Protein AF-A0A8X7SH08-F1 (afdb_monomer_lite)

Secondary structure (DSSP, 8-state):
------SS-PPEEEEEE-SSTTEEEEEESSEEEEEEEPSSS-EEEEEEEEGGGS--SSS----EEEEESTTSSEEEEE-SSEEEEEETT-SS-SEEEE---SS--EEEEEETTTTT---S-TT-EEEEEEETTTTEEEEEEEEES-SS-TT-TT-EEEEEPPTTTS-TT----SHHHHHHHHHHHHTS------------------

pLDDT: mean 72.68, std 22.7, range [23.31, 96.25]

Sequence (206 aa):
MKVSWDDHQKSWLGCEFGWKLGTFIVARSDAVFVITRSSGSCCSVRALLESESLDMAGTEEFVAFAKAGGDCFRFLLASRSCLYLCDQRSGVPLLKWQHDVEKPCFMDVYSLSDLGFQTNELTTSCVVVGSFWNAESQTFCYGPSSPSVANDSSSLCVWELPHNLLSPAGKCLCGDCAIKEVLMRESLPSGSIGRRREFLFLALEF

Radius of gyration: 21.8 Å; chains: 1; bounding box: 65×42×64 Å

Organism: Brassica carinata (NCBI:txid52824)

Structure (mmCIF, N/CA/C/O backbone):
data_AF-A0A8X7SH08-F1
#
_entry.id   AF-A0A8X7SH08-F1
#
loop_
_atom_site.group_PDB
_atom_site.id
_atom_site.type_symbol
_atom_site.label_atom_id
_atom_site.label_alt_id
_atom_site.label_comp_id
_atom_site.label_asym_id
_atom_site.label_entity_id
_atom_site.label_seq_id
_atom_site.pdbx_PDB_ins_code
_atom_site.Cartn_x
_atom_site.Cartn_y
_atom_site.Cartn_z
_atom_site.occupancy
_atom_site.B_iso_or_equiv
_atom_site.auth_seq_id
_atom_site.auth_comp_id
_atom_site.auth_asym_id
_atom_site.auth_atom_id
_atom_site.pdbx_PDB_model_num
ATOM 1 N N . MET A 1 1 ? 6.172 -12.440 -22.155 1.00 34.78 1 MET A N 1
ATOM 2 C CA . MET A 1 1 ? 5.316 -13.193 -21.216 1.00 34.78 1 MET A CA 1
ATOM 3 C C . MET A 1 1 ? 3.896 -12.673 -21.385 1.00 34.78 1 MET A C 1
ATOM 5 O O . MET A 1 1 ? 3.699 -11.472 -21.263 1.00 34.78 1 MET A O 1
ATOM 9 N N . LYS A 1 2 ? 2.956 -13.525 -21.805 1.00 29.12 2 LYS A N 1
ATOM 10 C CA . LYS A 1 2 ? 1.542 -13.167 -21.984 1.00 29.12 2 LYS A CA 1
ATOM 11 C C . LYS A 1 2 ? 0.852 -13.494 -20.664 1.00 29.12 2 LYS A C 1
ATOM 13 O O . LYS A 1 2 ? 0.810 -14.661 -20.297 1.00 29.12 2 LYS A O 1
ATOM 18 N N . VAL A 1 3 ? 0.414 -12.478 -19.929 1.00 39.59 3 VAL A N 1
ATOM 19 C CA . VAL A 1 3 ? -0.364 -12.680 -18.701 1.00 39.59 3 VAL A CA 1
ATOM 20 C C . VAL A 1 3 ? -1.753 -13.148 -19.144 1.00 39.59 3 VAL A C 1
ATOM 22 O O . VAL A 1 3 ? -2.419 -12.431 -19.893 1.00 39.59 3 VAL A O 1
ATOM 25 N N . SER A 1 4 ? -2.138 -14.382 -18.806 1.00 37.06 4 SER A N 1
ATOM 26 C CA . SER A 1 4 ? -3.504 -14.867 -19.021 1.00 37.06 4 SER A CA 1
ATOM 27 C C . SER A 1 4 ? -4.415 -14.237 -17.973 1.00 37.06 4 SER A C 1
ATOM 29 O O . SER A 1 4 ? -4.074 -14.188 -16.795 1.00 37.06 4 SER A O 1
ATOM 31 N N . TRP A 1 5 ? -5.553 -13.716 -18.426 1.00 49.03 5 TRP A N 1
ATOM 32 C CA . TRP A 1 5 ? -6.554 -13.050 -17.586 1.00 49.03 5 TRP A CA 1
ATOM 33 C C . TRP A 1 5 ? -7.629 -14.008 -17.053 1.00 49.03 5 TRP A C 1
ATOM 35 O O . TRP A 1 5 ? -8.550 -13.558 -16.385 1.00 49.03 5 TRP A O 1
ATOM 45 N N . ASP A 1 6 ? -7.500 -15.306 -17.326 1.00 46.44 6 ASP A N 1
ATOM 46 C CA . ASP A 1 6 ? -8.395 -16.352 -16.835 1.00 46.44 6 ASP A CA 1
ATOM 47 C C . ASP A 1 6 ? -7.618 -17.276 -15.895 1.00 46.44 6 ASP A C 1
ATOM 49 O O . ASP A 1 6 ? -6.827 -18.095 -16.358 1.00 46.44 6 ASP A O 1
ATOM 53 N N . ASP A 1 7 ? -7.760 -17.048 -14.587 1.00 48.25 7 ASP A N 1
ATOM 54 C CA . ASP A 1 7 ? -8.223 -18.044 -13.607 1.00 48.25 7 ASP A CA 1
ATOM 55 C C . ASP A 1 7 ? -8.240 -17.407 -12.201 1.00 48.25 7 ASP A C 1
ATOM 57 O O . ASP A 1 7 ? -7.225 -16.897 -11.731 1.00 48.25 7 ASP A O 1
ATOM 61 N N . HIS A 1 8 ? -9.413 -17.426 -11.549 1.00 56.50 8 HIS A N 1
ATOM 62 C CA . HIS A 1 8 ? -9.764 -16.758 -10.277 1.00 56.50 8 HIS A CA 1
ATOM 63 C C . HIS A 1 8 ? -9.683 -15.212 -10.312 1.00 56.50 8 HIS A C 1
ATOM 65 O O . HIS A 1 8 ? -8.635 -14.635 -10.568 1.00 56.50 8 HIS A O 1
ATOM 71 N N . GLN A 1 9 ? -10.798 -14.508 -10.052 1.00 69.88 9 GLN A N 1
ATOM 72 C CA . GLN A 1 9 ? -10.883 -13.034 -10.104 1.00 69.88 9 GLN A CA 1
ATOM 73 C C . GLN A 1 9 ? -10.003 -12.363 -9.031 1.00 69.88 9 GLN A C 1
ATOM 75 O O . GLN A 1 9 ? -10.487 -11.944 -7.983 1.00 69.88 9 GLN A O 1
ATOM 80 N N . LYS A 1 10 ? -8.700 -12.244 -9.297 1.00 86.06 10 LYS A N 1
ATOM 81 C CA . LYS A 1 10 ? -7.783 -11.415 -8.515 1.00 86.06 10 LYS A CA 1
ATOM 82 C C . LYS A 1 10 ? -8.126 -9.951 -8.754 1.00 86.06 10 LYS A C 1
ATOM 84 O O . LYS A 1 10 ? -8.215 -9.513 -9.905 1.00 86.06 10 LYS A O 1
ATOM 89 N N . SER A 1 11 ? -8.350 -9.200 -7.681 1.00 89.31 11 SER A N 1
ATOM 90 C CA . SER A 1 11 ? -8.803 -7.817 -7.789 1.00 89.31 11 SER A CA 1
ATOM 91 C C . SER A 1 11 ? -7.629 -6.872 -8.020 1.00 89.31 11 SER A C 1
ATOM 93 O O . SER A 1 11 ? -6.539 -7.025 -7.467 1.00 89.31 11 SER A O 1
ATOM 95 N N . TRP A 1 12 ? -7.853 -5.885 -8.880 1.00 92.44 12 TRP A N 1
ATOM 96 C CA . TRP A 1 12 ? -6.937 -4.770 -9.060 1.00 92.44 12 TRP A CA 1
ATOM 97 C C . TRP A 1 12 ? -7.017 -3.833 -7.852 1.00 92.44 12 TRP A C 1
ATOM 99 O O . TRP A 1 12 ? -8.118 -3.428 -7.483 1.00 92.44 12 TRP A O 1
ATOM 109 N N . LEU A 1 13 ? -5.870 -3.465 -7.275 1.00 94.19 13 LEU A N 1
ATOM 110 C CA . LEU A 1 13 ? -5.811 -2.553 -6.127 1.00 94.19 13 LEU A CA 1
ATOM 111 C C . LEU A 1 13 ? -5.356 -1.152 -6.528 1.00 94.19 13 LEU A C 1
ATOM 113 O O . LEU A 1 13 ? -5.885 -0.166 -6.029 1.00 94.19 13 LEU A O 1
ATOM 117 N N . GLY A 1 14 ? -4.387 -1.047 -7.440 1.00 93.94 14 GLY A N 1
ATOM 118 C CA . GLY A 1 14 ? -3.889 0.251 -7.880 1.00 93.94 14 GLY A CA 1
ATOM 119 C C . GLY A 1 14 ? -2.599 0.178 -8.685 1.00 93.94 14 GLY A C 1
ATOM 120 O O . GLY A 1 14 ? -1.979 -0.877 -8.834 1.00 93.94 14 GLY A O 1
ATOM 121 N N . CYS A 1 15 ? -2.181 1.334 -9.196 1.00 94.19 15 CYS A N 1
ATOM 122 C CA . CYS A 1 15 ? -0.874 1.514 -9.811 1.00 94.19 15 CYS A CA 1
ATOM 123 C C . CYS A 1 15 ? -0.257 2.845 -9.413 1.00 94.19 15 CYS A C 1
ATOM 125 O O . CYS A 1 15 ? -0.951 3.851 -9.305 1.00 94.19 15 CYS A O 1
ATOM 127 N N . GLU A 1 16 ? 1.061 2.846 -9.285 1.00 94.25 16 GLU A N 1
ATOM 128 C CA . GLU A 1 16 ? 1.849 4.004 -8.891 1.00 94.25 16 GLU A CA 1
ATOM 129 C C . GLU A 1 16 ? 3.115 4.117 -9.728 1.00 94.25 16 GLU A C 1
ATOM 131 O O . GLU A 1 16 ? 3.608 3.138 -10.297 1.00 94.25 16 GLU A O 1
ATOM 136 N N . PHE A 1 17 ? 3.682 5.318 -9.789 1.00 91.94 17 PHE A N 1
ATOM 137 C CA . PHE A 1 17 ? 4.987 5.502 -10.417 1.00 91.94 17 PHE A CA 1
ATOM 138 C C . PHE A 1 17 ? 6.093 4.897 -9.543 1.00 91.94 17 PHE A C 1
ATOM 140 O O . PHE A 1 17 ? 6.119 5.067 -8.320 1.00 91.94 17 PHE A O 1
ATOM 147 N N . GLY A 1 18 ? 7.035 4.200 -10.175 1.00 90.25 18 GLY A N 1
ATOM 148 C CA . GLY A 1 18 ? 8.274 3.767 -9.533 1.00 90.25 18 GLY A CA 1
ATOM 149 C C . GLY A 1 18 ? 9.290 4.909 -9.420 1.00 90.25 18 GLY A C 1
ATOM 150 O O . GLY A 1 18 ? 9.078 6.008 -9.926 1.00 90.25 18 GLY A O 1
ATOM 151 N N . TRP A 1 19 ? 10.438 4.643 -8.793 1.00 86.31 19 TRP A N 1
ATOM 152 C CA . TRP A 1 19 ? 11.514 5.644 -8.644 1.00 86.31 19 TRP A CA 1
ATOM 153 C C . TRP A 1 19 ? 12.156 6.111 -9.953 1.00 86.31 19 TRP A C 1
ATOM 155 O O . TRP A 1 19 ? 12.769 7.175 -9.996 1.00 86.31 19 TRP A O 1
ATOM 165 N N . LYS A 1 20 ? 12.097 5.293 -11.007 1.00 88.00 20 LYS A N 1
ATOM 166 C CA . LYS A 1 20 ? 12.726 5.581 -12.295 1.00 88.00 20 LYS A CA 1
ATOM 167 C C . LYS A 1 20 ? 11.655 5.928 -13.319 1.00 88.00 20 LYS A C 1
ATOM 169 O O . LYS A 1 20 ? 10.620 5.267 -13.384 1.00 88.00 20 LYS A O 1
ATOM 174 N N . LEU A 1 21 ? 11.931 6.920 -14.169 1.00 87.44 21 LEU A N 1
ATOM 175 C CA . LEU A 1 21 ? 11.049 7.238 -15.291 1.00 87.44 21 LEU A CA 1
ATOM 176 C C . LEU A 1 21 ? 10.779 5.993 -16.143 1.00 87.44 21 LEU A C 1
ATOM 178 O O . LEU A 1 21 ? 11.699 5.269 -16.528 1.00 87.44 21 LEU A O 1
ATOM 182 N N . GLY A 1 22 ? 9.501 5.780 -16.455 1.00 89.00 22 GLY A N 1
ATOM 183 C CA . GLY A 1 22 ? 9.041 4.619 -17.212 1.00 89.00 22 GLY A CA 1
ATOM 184 C C . GLY A 1 22 ? 8.894 3.339 -16.386 1.00 89.00 22 GLY A C 1
ATOM 185 O O . GLY A 1 22 ? 8.603 2.298 -16.972 1.00 89.00 22 GLY A O 1
ATOM 186 N N . THR A 1 23 ? 9.074 3.393 -15.064 1.00 91.12 23 THR A N 1
ATOM 187 C CA . THR A 1 23 ? 8.763 2.288 -14.153 1.00 91.12 23 THR A CA 1
ATOM 188 C C . THR A 1 23 ? 7.429 2.534 -13.449 1.00 91.12 23 THR A C 1
ATOM 190 O O . THR A 1 23 ? 7.182 3.628 -12.948 1.00 91.12 23 THR A O 1
ATOM 193 N N . PHE A 1 24 ? 6.593 1.501 -13.378 1.00 92.94 24 PHE A N 1
ATOM 194 C CA . PHE A 1 24 ? 5.316 1.487 -12.669 1.00 92.94 24 PHE A CA 1
ATOM 195 C C . PHE A 1 24 ? 5.290 0.333 -11.674 1.00 92.94 24 PHE A C 1
ATOM 197 O O . PHE A 1 24 ? 5.777 -0.760 -11.972 1.00 92.94 24 PHE A O 1
ATOM 204 N N . ILE A 1 25 ? 4.702 0.581 -10.514 1.00 94.56 25 ILE A N 1
ATOM 205 C CA . ILE A 1 25 ? 4.348 -0.428 -9.524 1.00 94.56 25 ILE A CA 1
ATOM 206 C C . ILE A 1 25 ? 2.862 -0.699 -9.693 1.00 94.56 25 ILE A C 1
ATOM 208 O O . ILE A 1 25 ? 2.062 0.229 -9.761 1.00 94.56 25 ILE A O 1
ATOM 212 N N . VAL A 1 26 ? 2.498 -1.966 -9.788 1.00 95.44 26 VAL A N 1
ATOM 213 C CA . VAL A 1 26 ? 1.129 -2.411 -10.015 1.00 95.44 26 VAL A CA 1
ATOM 214 C C . VAL A 1 26 ? 0.766 -3.408 -8.932 1.00 95.44 26 VAL A C 1
ATOM 216 O O . VAL A 1 26 ? 1.429 -4.435 -8.816 1.00 95.44 26 VAL A O 1
ATOM 219 N N . ALA A 1 27 ? -0.277 -3.118 -8.161 1.00 96.12 27 ALA A N 1
ATOM 220 C CA . ALA A 1 27 ? -0.741 -3.973 -7.080 1.00 96.12 27 ALA A CA 1
ATOM 221 C C . ALA A 1 27 ? -2.051 -4.673 -7.454 1.00 96.12 27 ALA A C 1
ATOM 223 O O . ALA A 1 27 ? -3.030 -4.050 -7.879 1.00 96.12 27 ALA A O 1
ATOM 224 N N . ARG A 1 28 ? -2.053 -5.987 -7.257 1.00 94.88 28 ARG A N 1
ATOM 225 C CA . ARG A 1 28 ? -3.200 -6.883 -7.375 1.00 94.88 28 ARG A CA 1
ATOM 226 C C . ARG A 1 28 ? -3.357 -7.638 -6.055 1.00 94.88 28 ARG A C 1
ATOM 228 O O . ARG A 1 28 ? -2.428 -7.663 -5.250 1.00 94.88 28 ARG A O 1
ATOM 235 N N . SER A 1 29 ? -4.512 -8.249 -5.829 1.00 94.19 29 SER A N 1
ATOM 236 C CA . SER A 1 29 ? -4.818 -8.910 -4.558 1.00 94.19 29 SER A CA 1
ATOM 237 C C . SER A 1 29 ? -3.869 -10.057 -4.181 1.00 94.19 29 SER A C 1
ATOM 239 O O . SER A 1 29 ? -3.713 -10.370 -3.010 1.00 94.19 29 SER A O 1
ATOM 241 N N . ASP A 1 30 ? -3.158 -10.653 -5.133 1.00 92.81 30 ASP A N 1
ATOM 242 C CA . ASP A 1 30 ? -2.197 -11.741 -4.913 1.00 92.81 30 ASP A CA 1
ATOM 243 C C . ASP A 1 30 ? -0.729 -11.343 -5.098 1.00 92.81 30 ASP A C 1
ATOM 245 O O . ASP A 1 30 ? 0.161 -12.075 -4.677 1.00 92.81 30 ASP A O 1
ATOM 249 N N . ALA A 1 31 ? -0.437 -10.223 -5.756 1.00 93.62 31 ALA A N 1
ATOM 250 C CA . ALA A 1 31 ? 0.935 -9.876 -6.099 1.00 93.62 31 ALA A CA 1
ATOM 251 C C . ALA A 1 31 ? 1.116 -8.395 -6.432 1.00 93.62 31 ALA A C 1
ATOM 253 O O . ALA A 1 31 ? 0.214 -7.709 -6.919 1.00 93.62 31 ALA A O 1
ATOM 254 N N . VAL A 1 32 ? 2.347 -7.926 -6.245 1.00 95.62 32 VAL A N 1
ATOM 255 C CA . VAL A 1 32 ? 2.831 -6.639 -6.737 1.00 95.62 32 VAL A CA 1
ATOM 256 C C . VAL A 1 32 ? 3.815 -6.871 -7.868 1.00 95.62 32 VAL A C 1
ATOM 258 O O . VAL A 1 32 ? 4.767 -7.642 -7.747 1.00 95.62 32 VAL A O 1
ATOM 261 N N . PHE A 1 33 ? 3.618 -6.153 -8.965 1.00 94.56 33 PHE A N 1
ATOM 262 C CA . PHE A 1 33 ? 4.444 -6.211 -10.158 1.00 94.56 33 PHE A CA 1
ATOM 263 C C . PHE A 1 33 ? 5.172 -4.891 -10.375 1.00 94.56 33 PHE A C 1
ATOM 265 O O . PHE A 1 33 ? 4.633 -3.810 -10.146 1.00 94.56 33 PHE A O 1
ATOM 272 N N . VAL A 1 34 ? 6.390 -4.982 -10.894 1.00 93.88 34 VAL A N 1
ATOM 273 C CA . VAL A 1 34 ? 7.136 -3.846 -11.428 1.00 93.88 34 VAL A CA 1
ATOM 274 C C . VAL A 1 34 ? 7.133 -3.955 -12.943 1.00 93.88 34 VAL A C 1
ATOM 276 O O . VAL A 1 34 ? 7.640 -4.924 -13.516 1.00 93.88 34 VAL A O 1
ATOM 279 N N . ILE A 1 35 ? 6.575 -2.941 -13.594 1.00 93.31 35 ILE A N 1
ATOM 280 C CA . ILE A 1 35 ? 6.559 -2.803 -15.046 1.00 93.31 35 ILE A CA 1
ATOM 281 C C . ILE A 1 35 ? 7.601 -1.760 -15.418 1.00 93.31 35 ILE A C 1
ATOM 283 O O . ILE A 1 35 ? 7.525 -0.628 -14.955 1.00 93.31 35 ILE A O 1
ATOM 287 N N . THR A 1 36 ? 8.581 -2.115 -16.245 1.00 92.00 36 THR A N 1
ATOM 288 C CA . THR A 1 36 ? 9.603 -1.167 -16.709 1.00 92.00 36 THR A CA 1
ATOM 289 C C . THR A 1 36 ? 9.554 -1.027 -18.218 1.00 92.00 36 THR A C 1
ATOM 291 O O . THR A 1 36 ? 9.662 -2.000 -18.968 1.00 92.00 36 THR A O 1
ATOM 294 N N . ARG A 1 37 ? 9.429 0.215 -18.678 1.00 87.88 37 ARG A N 1
ATOM 295 C CA . ARG A 1 37 ? 9.577 0.555 -20.085 1.00 87.88 37 ARG A CA 1
ATOM 296 C C . ARG A 1 37 ? 11.050 0.469 -20.476 1.00 87.88 37 ARG A C 1
ATOM 298 O O . ARG A 1 37 ? 11.897 1.155 -19.907 1.00 87.88 37 ARG A O 1
ATOM 305 N N . SER A 1 38 ? 11.345 -0.366 -21.464 1.00 79.81 38 SER A N 1
ATOM 306 C CA . SER A 1 38 ? 12.664 -0.420 -22.102 1.00 79.81 38 SER A CA 1
ATOM 307 C C . SER A 1 38 ? 12.721 0.594 -23.251 1.00 79.81 38 SER A C 1
ATOM 309 O O . SER A 1 38 ? 11.677 1.059 -23.714 1.00 79.81 38 SER A O 1
ATOM 311 N N . SER A 1 39 ? 13.914 0.964 -23.728 1.00 74.81 39 SER A N 1
ATOM 312 C CA . SER A 1 39 ? 14.037 1.820 -24.917 1.00 74.81 39 SER A CA 1
ATOM 313 C C . SER A 1 39 ? 13.259 1.209 -26.098 1.00 74.81 39 SER A C 1
ATOM 315 O O . SER A 1 39 ? 13.444 0.042 -26.438 1.00 74.81 39 SER A O 1
ATOM 317 N N . GLY A 1 40 ? 12.337 1.984 -26.686 1.00 72.81 40 GLY A N 1
ATOM 318 C CA . GLY A 1 40 ? 11.400 1.528 -27.726 1.00 72.81 40 GLY A CA 1
ATOM 319 C C . GLY A 1 40 ? 9.952 1.331 -27.238 1.00 72.81 40 GLY A C 1
ATOM 320 O O . GLY A 1 40 ? 9.446 2.093 -26.406 1.00 72.81 40 GLY A O 1
ATOM 321 N N . SER A 1 41 ? 9.255 0.338 -27.808 1.00 72.81 41 SER A N 1
ATOM 322 C CA . SER A 1 41 ? 7.857 -0.033 -27.498 1.00 72.81 41 SER A CA 1
ATOM 323 C C . SER A 1 41 ? 7.725 -1.245 -26.563 1.00 72.81 41 SER A C 1
ATOM 325 O O . SER A 1 41 ? 6.614 -1.701 -26.306 1.00 72.81 41 SER A O 1
ATOM 327 N N . CYS A 1 42 ? 8.840 -1.781 -26.060 1.00 79.94 42 CYS A N 1
ATOM 328 C CA . CYS A 1 42 ? 8.848 -2.991 -25.241 1.00 79.94 42 CYS A CA 1
ATOM 329 C C . CYS A 1 42 ? 8.747 -2.669 -23.739 1.00 79.94 42 CYS A C 1
ATOM 331 O O . CYS A 1 42 ? 9.449 -1.789 -23.231 1.00 79.94 42 CYS A O 1
ATOM 333 N N . CYS A 1 43 ? 7.912 -3.424 -23.023 1.00 86.94 43 CYS A N 1
ATOM 334 C CA . CYS A 1 43 ? 7.774 -3.368 -21.568 1.00 86.94 43 CYS A CA 1
ATOM 335 C C . CYS A 1 43 ? 8.191 -4.710 -20.958 1.00 86.94 43 CYS A C 1
ATOM 337 O O . CYS A 1 43 ? 7.792 -5.767 -21.450 1.00 86.94 43 CYS A O 1
ATOM 339 N N . 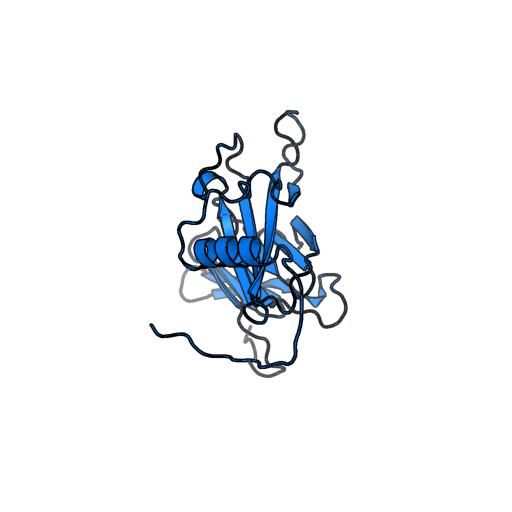SER A 1 44 ? 8.958 -4.671 -19.870 1.00 90.88 44 SER A N 1
ATOM 340 C CA . SER A 1 44 ? 9.208 -5.838 -19.025 1.00 90.88 44 SER A CA 1
ATOM 341 C C . SER A 1 44 ? 8.276 -5.815 -17.818 1.00 90.88 44 SER A C 1
ATOM 343 O O . SER A 1 44 ? 7.965 -4.748 -17.290 1.00 90.88 44 SER A O 1
ATOM 345 N N . VAL A 1 45 ? 7.823 -6.993 -17.394 1.00 92.06 45 VAL A N 1
ATOM 346 C CA . VAL A 1 45 ? 6.997 -7.186 -16.197 1.00 92.06 45 VAL A CA 1
ATOM 347 C C . VAL A 1 45 ? 7.722 -8.174 -15.297 1.00 92.06 45 VAL A C 1
ATOM 349 O O . VAL A 1 45 ? 8.141 -9.234 -15.762 1.00 92.06 45 VAL A O 1
ATOM 352 N N . ARG A 1 46 ? 7.888 -7.815 -14.026 1.00 91.88 46 ARG A N 1
ATOM 353 C CA . ARG A 1 46 ? 8.519 -8.642 -12.994 1.00 91.88 46 ARG A CA 1
ATOM 354 C C . ARG A 1 46 ? 7.613 -8.688 -11.769 1.00 91.88 46 ARG A C 1
ATOM 356 O O . ARG A 1 46 ? 7.214 -7.627 -11.300 1.00 91.88 46 ARG A O 1
ATOM 363 N N . ALA A 1 47 ? 7.346 -9.873 -11.224 1.00 93.25 47 ALA A N 1
ATOM 364 C CA . ALA A 1 47 ? 6.766 -9.994 -9.889 1.00 93.25 47 ALA A CA 1
ATOM 365 C C . ALA A 1 47 ? 7.787 -9.500 -8.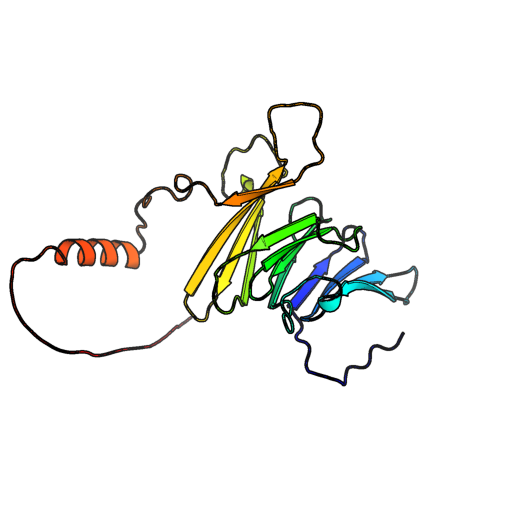850 1.00 93.25 47 ALA A C 1
ATOM 367 O O . ALA A 1 47 ? 8.951 -9.917 -8.839 1.00 93.25 47 ALA A O 1
ATOM 368 N N . LEU A 1 48 ? 7.378 -8.524 -8.050 1.00 93.38 48 LEU A N 1
ATOM 369 C CA . LEU A 1 48 ? 8.174 -7.964 -6.966 1.00 93.38 48 LEU A CA 1
ATOM 370 C C . LEU A 1 48 ? 7.914 -8.712 -5.665 1.00 93.38 48 LEU A C 1
ATOM 372 O O . LEU A 1 48 ? 8.867 -9.016 -4.956 1.00 93.38 48 LEU A O 1
ATOM 376 N N . LEU A 1 49 ? 6.641 -8.968 -5.377 1.00 92.69 49 LEU A N 1
ATOM 377 C CA . LEU A 1 49 ? 6.175 -9.574 -4.142 1.00 92.69 49 LEU A CA 1
ATOM 378 C C . LEU A 1 49 ? 4.903 -10.365 -4.429 1.00 92.69 49 LEU A C 1
ATOM 380 O O . LEU A 1 49 ? 4.018 -9.856 -5.112 1.00 92.69 49 LEU A O 1
ATOM 384 N N . GLU A 1 50 ? 4.805 -11.575 -3.898 1.00 91.69 50 GLU A N 1
ATOM 385 C CA . GLU A 1 50 ? 3.632 -12.445 -4.038 1.00 91.69 50 GLU A CA 1
ATOM 386 C C . GLU A 1 50 ? 3.063 -12.725 -2.647 1.00 91.69 50 GLU A C 1
ATOM 388 O O . GLU A 1 50 ? 3.826 -12.909 -1.696 1.00 91.69 50 GLU A O 1
ATOM 393 N N . SER A 1 51 ? 1.739 -12.753 -2.497 1.00 87.06 51 SER A N 1
ATOM 394 C CA . SER A 1 51 ? 1.103 -13.006 -1.201 1.00 87.06 51 SER A CA 1
ATOM 395 C C . SER A 1 51 ? 1.483 -14.380 -0.651 1.00 87.06 51 SER A C 1
ATOM 397 O O . SER A 1 51 ? 1.703 -14.504 0.544 1.00 87.06 51 SER A O 1
ATOM 399 N N . GLU A 1 52 ? 1.677 -15.375 -1.522 1.00 84.12 52 GLU A N 1
ATOM 400 C CA . GLU A 1 52 ? 2.151 -16.720 -1.164 1.00 84.12 52 GLU A CA 1
ATOM 401 C C . GLU A 1 52 ? 3.580 -16.734 -0.601 1.00 84.12 52 GLU A C 1
ATOM 403 O O . GLU A 1 52 ? 3.930 -17.599 0.198 1.00 84.12 52 GLU A O 1
ATOM 408 N N . SER A 1 53 ? 4.420 -15.774 -1.011 1.00 81.94 53 SER A N 1
ATOM 409 C CA . SER A 1 53 ? 5.791 -15.632 -0.498 1.00 81.94 53 SER A CA 1
ATOM 410 C C . SER A 1 53 ? 5.841 -14.984 0.886 1.00 81.94 53 SER A C 1
ATOM 412 O O . SER A 1 53 ? 6.859 -15.043 1.578 1.00 81.94 53 SER A O 1
ATOM 414 N N . LEU A 1 54 ? 4.740 -14.353 1.287 1.00 81.31 54 LEU A N 1
ATOM 415 C CA . LEU A 1 54 ? 4.564 -13.809 2.615 1.00 81.31 54 LEU A CA 1
ATOM 416 C C . LEU A 1 54 ? 3.950 -14.900 3.482 1.00 81.31 54 LEU A C 1
ATOM 418 O O . LEU A 1 54 ? 2.994 -15.551 3.082 1.00 81.31 54 LEU A O 1
ATOM 422 N N . ASP A 1 55 ? 4.477 -15.073 4.693 1.00 71.12 55 ASP A N 1
ATOM 423 C CA . ASP A 1 55 ? 3.867 -15.923 5.721 1.00 71.12 55 ASP A CA 1
ATOM 424 C C . ASP A 1 55 ? 2.570 -15.258 6.222 1.00 71.12 55 ASP A C 1
ATOM 426 O O . ASP A 1 55 ? 2.503 -14.658 7.304 1.00 71.12 55 ASP A O 1
ATOM 430 N N . MET A 1 56 ? 1.581 -15.193 5.333 1.00 70.81 56 MET A N 1
ATOM 431 C CA . MET A 1 56 ? 0.228 -14.752 5.607 1.00 70.81 56 MET A CA 1
ATOM 432 C C . MET A 1 56 ? -0.588 -15.941 6.092 1.00 70.81 56 MET A C 1
ATOM 434 O O . MET A 1 56 ? -0.364 -17.084 5.692 1.00 70.81 56 MET A O 1
ATOM 438 N N . ALA A 1 57 ? -1.577 -15.674 6.937 1.00 63.56 57 ALA A N 1
ATOM 439 C CA . ALA A 1 57 ? -2.477 -16.715 7.398 1.00 63.56 57 ALA A CA 1
ATOM 440 C C . ALA A 1 57 ? -3.354 -17.222 6.233 1.00 63.56 57 ALA A C 1
ATOM 442 O O . ALA A 1 57 ? -4.369 -16.620 5.894 1.00 63.56 57 ALA A O 1
ATOM 443 N N . GLY A 1 58 ? -2.984 -18.354 5.630 1.00 67.38 58 GLY A N 1
ATOM 444 C CA . GLY A 1 58 ? -3.814 -19.067 4.654 1.00 67.38 58 GLY A CA 1
ATOM 445 C C . GLY A 1 58 ? -4.173 -18.244 3.409 1.00 67.38 58 GLY A C 1
ATOM 446 O O . GLY A 1 58 ? -3.298 -17.807 2.674 1.00 67.38 58 GLY A O 1
ATOM 447 N N . THR A 1 59 ? -5.474 -18.070 3.150 1.00 68.81 59 THR A N 1
ATOM 448 C CA . THR A 1 59 ? -6.043 -17.428 1.944 1.00 68.81 59 THR A CA 1
ATOM 449 C C . THR A 1 59 ? -6.058 -15.896 2.013 1.00 68.81 59 THR A C 1
ATOM 451 O O . THR A 1 59 ? -6.985 -15.262 1.501 1.00 68.81 59 THR A O 1
ATOM 454 N N . GLU A 1 60 ? -5.128 -15.288 2.743 1.00 84.38 60 GLU A N 1
ATOM 455 C CA . GLU A 1 60 ? -5.056 -13.834 2.804 1.00 84.38 60 GLU A CA 1
ATOM 456 C C . GLU A 1 60 ? -4.568 -13.250 1.477 1.00 84.38 60 GLU A C 1
ATOM 458 O O . GLU A 1 60 ? -3.651 -13.747 0.828 1.00 84.38 60 GLU A O 1
ATOM 463 N N . GLU A 1 61 ? -5.231 -12.171 1.083 1.00 91.88 61 GLU A N 1
ATOM 464 C CA . GLU A 1 61 ? -4.938 -11.397 -0.110 1.00 91.88 61 GLU A CA 1
ATOM 465 C C . GLU A 1 61 ? -4.738 -9.942 0.300 1.00 91.88 61 GLU A C 1
ATOM 467 O O . GLU A 1 61 ? -5.247 -9.482 1.330 1.00 91.88 61 GLU A O 1
ATOM 472 N N . PHE A 1 62 ? -4.008 -9.209 -0.526 1.00 94.69 62 PHE A N 1
ATOM 473 C CA . PHE A 1 62 ? -3.926 -7.768 -0.428 1.00 94.69 62 PHE A CA 1
ATOM 474 C C . PHE A 1 62 ? -5.286 -7.147 -0.763 1.00 94.69 62 PHE A C 1
ATOM 476 O O . PHE A 1 62 ? -5.958 -7.541 -1.717 1.00 94.69 62 PHE A O 1
ATOM 483 N N . VAL A 1 63 ? -5.681 -6.150 0.019 1.00 94.75 63 VAL A N 1
ATOM 484 C CA . VAL A 1 63 ? -6.980 -5.469 -0.096 1.00 94.75 63 VAL A CA 1
ATOM 485 C C . VAL A 1 63 ? -6.852 -3.958 -0.246 1.00 94.75 63 VAL A C 1
ATOM 487 O O . VAL A 1 63 ? -7.795 -3.313 -0.694 1.00 94.75 63 VAL A O 1
ATOM 490 N N . ALA A 1 64 ? -5.684 -3.390 0.064 1.00 95.44 64 ALA A N 1
ATOM 491 C CA . ALA A 1 64 ? -5.377 -1.991 -0.204 1.00 95.44 64 ALA A CA 1
ATOM 492 C C . ALA A 1 64 ? -3.898 -1.803 -0.563 1.00 95.44 64 ALA A C 1
ATOM 494 O O . ALA A 1 64 ? -3.031 -2.576 -0.145 1.00 95.44 64 ALA A O 1
ATOM 495 N N . PHE A 1 65 ? -3.620 -0.753 -1.332 1.00 96.25 65 PHE A N 1
ATOM 496 C CA . PHE A 1 65 ? -2.290 -0.372 -1.798 1.00 96.25 65 PHE A CA 1
ATOM 497 C C . PHE A 1 65 ? -2.155 1.150 -1.779 1.00 96.25 65 PHE A C 1
ATOM 499 O O . PHE A 1 65 ? -3.076 1.845 -2.198 1.00 96.25 65 PHE A O 1
ATOM 506 N N . ALA A 1 66 ? -1.008 1.654 -1.324 1.00 95.00 66 ALA A N 1
ATOM 507 C CA . ALA A 1 66 ? -0.704 3.081 -1.320 1.00 95.00 66 ALA A CA 1
ATOM 508 C C . ALA A 1 66 ? 0.793 3.319 -1.537 1.00 95.00 66 ALA A C 1
ATOM 510 O O . ALA A 1 66 ? 1.638 2.558 -1.051 1.00 95.00 66 ALA A O 1
ATOM 511 N N . LYS A 1 67 ? 1.147 4.398 -2.242 1.00 92.69 67 LYS A N 1
ATOM 512 C CA . LYS A 1 67 ? 2.540 4.850 -2.305 1.00 92.69 67 LYS A CA 1
ATOM 513 C C . LYS A 1 67 ? 2.955 5.399 -0.943 1.00 92.69 67 LYS A C 1
ATOM 515 O O . LYS A 1 67 ? 2.180 6.080 -0.286 1.00 92.69 67 LYS A O 1
ATOM 520 N N . ALA A 1 68 ? 4.180 5.101 -0.522 1.00 88.25 68 ALA A N 1
ATOM 521 C CA . ALA A 1 68 ? 4.665 5.474 0.797 1.00 88.25 68 ALA A CA 1
ATOM 522 C C . ALA A 1 68 ? 5.886 6.393 0.695 1.00 88.25 68 ALA A C 1
ATOM 524 O O . ALA A 1 68 ? 6.852 6.073 0.001 1.00 88.25 68 ALA A O 1
ATOM 525 N N . GLY A 1 69 ? 5.864 7.491 1.455 1.00 71.94 69 GLY A N 1
ATOM 526 C CA . GLY A 1 69 ? 6.996 8.401 1.635 1.00 71.94 69 GLY A CA 1
ATOM 527 C C . GLY A 1 69 ? 7.380 9.240 0.407 1.00 71.94 69 GLY A C 1
ATOM 528 O O . GLY A 1 69 ? 7.006 8.967 -0.732 1.00 71.94 69 GLY A O 1
ATOM 529 N N . GLY A 1 70 ? 8.186 10.278 0.648 1.00 68.56 70 GLY A N 1
ATOM 530 C CA . GLY A 1 70 ? 8.662 11.194 -0.398 1.00 68.56 70 GLY A CA 1
ATOM 531 C C . GLY A 1 70 ? 9.825 10.661 -1.245 1.00 68.56 70 GLY A C 1
ATOM 532 O O . GLY A 1 70 ? 10.133 11.225 -2.291 1.00 68.56 70 GLY A O 1
ATOM 533 N N . ASP A 1 71 ? 10.477 9.567 -0.838 1.00 73.75 71 ASP A N 1
ATOM 534 C CA . ASP A 1 71 ? 11.668 9.046 -1.526 1.00 73.75 71 ASP A CA 1
ATOM 535 C C . ASP A 1 71 ? 11.354 8.222 -2.784 1.00 73.75 71 ASP A C 1
ATOM 537 O O . ASP A 1 71 ? 12.264 7.796 -3.490 1.00 73.75 71 ASP A O 1
ATOM 541 N N . CYS A 1 72 ? 10.070 8.028 -3.098 1.00 81.00 72 CYS A N 1
ATOM 542 C CA . CYS A 1 72 ? 9.574 7.283 -4.255 1.00 81.00 72 CYS A CA 1
ATOM 543 C C . CYS A 1 72 ? 9.937 5.786 -4.274 1.00 81.00 72 CYS A C 1
ATOM 545 O O . CYS A 1 72 ? 9.588 5.111 -5.252 1.00 81.00 72 CYS A O 1
ATOM 547 N N . PHE A 1 73 ? 10.598 5.260 -3.232 1.00 88.06 73 PHE A N 1
ATOM 548 C CA . PHE A 1 73 ? 11.029 3.861 -3.154 1.00 88.06 73 PHE A CA 1
ATOM 549 C C . PHE A 1 73 ? 10.038 2.938 -2.485 1.00 88.06 73 PHE A C 1
ATOM 551 O O . PHE A 1 73 ? 9.965 1.755 -2.844 1.00 88.06 73 PHE A O 1
ATOM 558 N N . ARG A 1 74 ? 9.290 3.479 -1.531 1.00 91.88 74 ARG A N 1
ATOM 559 C CA . ARG A 1 74 ? 8.445 2.681 -0.664 1.00 91.88 74 ARG A CA 1
ATOM 560 C C . ARG A 1 74 ? 6.993 2.692 -1.114 1.00 91.88 74 ARG A C 1
ATOM 562 O O . ARG A 1 74 ? 6.507 3.601 -1.792 1.00 91.88 74 ARG A O 1
ATOM 569 N N . PHE A 1 75 ? 6.305 1.636 -0.728 1.00 94.31 75 PHE A N 1
ATOM 570 C CA . PHE A 1 75 ? 4.863 1.504 -0.848 1.00 94.31 75 PHE A CA 1
ATOM 571 C C . PHE A 1 75 ? 4.354 0.636 0.296 1.00 94.31 75 PHE A C 1
ATOM 573 O O . PHE A 1 75 ? 5.120 -0.104 0.921 1.00 94.31 75 PHE A O 1
ATOM 580 N N . LEU A 1 76 ? 3.065 0.755 0.572 1.00 95.69 76 LEU A N 1
ATOM 581 C CA . LEU A 1 76 ? 2.365 0.007 1.598 1.00 95.69 76 LEU A CA 1
ATOM 582 C C . LEU A 1 76 ? 1.330 -0.907 0.954 1.00 95.69 76 LEU A C 1
ATOM 584 O O . LEU A 1 76 ? 0.705 -0.563 -0.053 1.00 95.69 76 LEU A O 1
ATOM 588 N N . LEU A 1 77 ? 1.160 -2.075 1.561 1.00 96.19 77 LEU A N 1
ATOM 589 C CA . LEU A 1 77 ? 0.082 -3.015 1.281 1.00 96.19 77 LEU A CA 1
ATOM 590 C C . LEU A 1 77 ? -0.653 -3.312 2.582 1.00 96.19 77 LEU A C 1
ATOM 592 O O . LEU A 1 77 ? -0.017 -3.435 3.629 1.00 96.19 77 LEU A O 1
ATOM 596 N N . ALA A 1 78 ? -1.965 -3.493 2.494 1.00 95.62 78 ALA A N 1
ATOM 597 C CA . ALA A 1 78 ? -2.771 -4.055 3.571 1.00 95.62 78 ALA A CA 1
ATOM 598 C C . ALA A 1 78 ? -3.304 -5.424 3.146 1.00 95.62 78 ALA A C 1
ATOM 600 O O . ALA A 1 78 ? -3.802 -5.560 2.025 1.00 95.62 78 ALA A O 1
ATOM 601 N N . SER A 1 79 ? -3.215 -6.417 4.030 1.00 94.25 79 SER A N 1
ATOM 602 C CA . SER A 1 79 ? -4.053 -7.618 3.992 1.00 94.25 79 SER A CA 1
ATOM 603 C C . SER A 1 79 ? -5.266 -7.424 4.909 1.00 94.25 79 SER A C 1
ATOM 605 O O . SER A 1 79 ? -5.611 -6.305 5.284 1.00 94.25 79 SER A O 1
ATOM 607 N N . ARG A 1 80 ? -5.952 -8.515 5.258 1.00 92.31 80 ARG A N 1
ATOM 608 C CA . ARG A 1 80 ? -7.054 -8.477 6.227 1.00 92.31 80 ARG A CA 1
ATOM 609 C C . ARG A 1 80 ? -6.596 -8.299 7.671 1.00 92.31 80 ARG A C 1
ATOM 611 O O . ARG A 1 80 ? -7.421 -7.899 8.483 1.00 92.31 80 ARG A O 1
ATOM 618 N N . SER A 1 81 ? -5.347 -8.630 7.986 1.00 91.25 81 SER A N 1
ATOM 619 C CA . SER A 1 81 ? -4.833 -8.623 9.361 1.00 91.25 81 SER A CA 1
ATOM 620 C C . SER A 1 81 ? -3.502 -7.895 9.525 1.00 91.25 81 SER A C 1
ATOM 622 O O . SER A 1 81 ? -3.087 -7.635 10.654 1.00 91.25 81 SER A O 1
ATOM 624 N N . CYS A 1 82 ? -2.798 -7.598 8.430 1.00 93.38 82 CYS A N 1
ATOM 625 C CA . CYS A 1 82 ? -1.447 -7.061 8.470 1.00 93.38 82 CYS A CA 1
ATOM 626 C C . CYS A 1 82 ? -1.240 -5.910 7.483 1.00 93.38 82 CYS A C 1
ATOM 628 O O . CYS A 1 82 ? -1.766 -5.900 6.371 1.00 93.38 82 CYS A O 1
ATOM 630 N N . LEU A 1 83 ? -0.369 -4.982 7.869 1.00 94.75 83 LEU A N 1
ATOM 631 C CA . LEU A 1 83 ? 0.230 -3.982 6.994 1.00 94.75 83 LEU A CA 1
ATOM 632 C C . LEU A 1 83 ? 1.673 -4.378 6.662 1.00 94.75 83 LEU A C 1
ATOM 634 O O . LEU A 1 83 ? 2.386 -4.947 7.493 1.00 94.75 83 LEU A O 1
ATOM 638 N N . TYR A 1 84 ? 2.102 -4.053 5.442 1.00 94.62 84 TYR A N 1
ATOM 639 C CA . TYR A 1 84 ? 3.430 -4.371 4.918 1.00 94.62 84 TYR A CA 1
ATOM 640 C C . TYR A 1 84 ? 4.065 -3.133 4.293 1.00 94.62 84 TYR A C 1
ATOM 642 O O . TYR A 1 84 ? 3.640 -2.686 3.225 1.00 94.62 84 TYR A O 1
ATOM 650 N N . LEU A 1 85 ? 5.121 -2.606 4.914 1.00 94.06 85 LEU A N 1
ATOM 651 C CA . LEU A 1 85 ? 5.961 -1.585 4.288 1.00 94.06 85 LEU A CA 1
ATOM 652 C C . LEU A 1 85 ? 6.969 -2.278 3.380 1.00 94.06 85 LEU A C 1
ATOM 654 O O . LEU A 1 85 ? 7.768 -3.086 3.846 1.00 94.06 85 LEU A O 1
ATOM 658 N N . CYS A 1 86 ? 6.970 -1.937 2.100 1.00 93.69 86 CYS A N 1
ATOM 659 C CA . CYS A 1 86 ? 7.812 -2.573 1.095 1.00 93.69 86 CYS A CA 1
ATOM 660 C C . CYS A 1 86 ? 8.739 -1.556 0.420 1.00 93.69 86 CYS A C 1
ATOM 662 O O . CYS A 1 86 ? 8.454 -0.359 0.385 1.00 93.69 86 CYS A O 1
ATOM 664 N N . ASP A 1 87 ? 9.840 -2.047 -0.149 1.00 91.31 87 ASP A N 1
ATOM 665 C CA . ASP A 1 87 ? 10.743 -1.275 -1.007 1.00 91.31 87 ASP A CA 1
ATOM 666 C C . ASP A 1 87 ? 10.785 -1.925 -2.385 1.00 91.31 87 ASP A C 1
ATOM 668 O O . ASP A 1 87 ? 11.022 -3.123 -2.498 1.00 91.31 87 ASP A O 1
ATOM 672 N N . GLN A 1 88 ? 10.606 -1.151 -3.451 1.00 90.44 88 GLN A N 1
ATOM 673 C CA . GLN A 1 88 ? 10.601 -1.678 -4.822 1.00 90.44 88 GLN A CA 1
ATOM 674 C C . GLN A 1 88 ? 11.921 -2.328 -5.281 1.00 90.44 88 GLN A C 1
ATOM 676 O O . GLN A 1 88 ? 11.968 -2.988 -6.325 1.00 90.44 88 GLN A O 1
ATOM 681 N N . ARG A 1 89 ? 13.010 -2.122 -4.534 1.00 87.31 89 ARG A N 1
ATOM 682 C CA . ARG A 1 89 ? 14.319 -2.752 -4.760 1.00 87.31 89 ARG A CA 1
ATOM 683 C C . ARG A 1 89 ? 14.450 -4.093 -4.035 1.00 87.31 89 ARG A C 1
ATOM 685 O O . ARG A 1 89 ? 15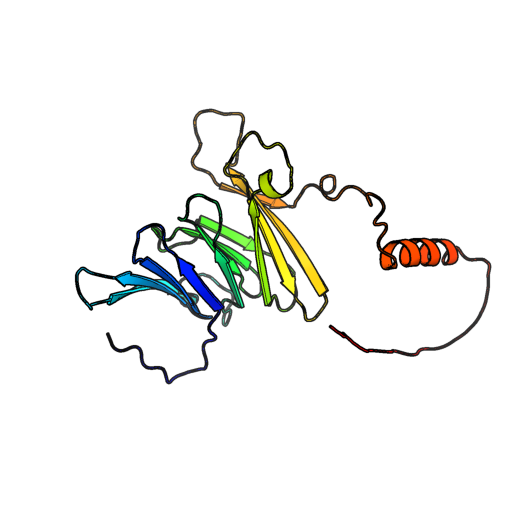.363 -4.850 -4.350 1.00 87.31 89 ARG A O 1
ATOM 692 N N . SER A 1 90 ? 13.551 -4.382 -3.095 1.00 87.19 90 SER A N 1
ATOM 693 C CA . SER A 1 90 ? 13.542 -5.585 -2.266 1.00 87.19 90 SER A CA 1
ATOM 694 C C . SER A 1 90 ? 12.384 -6.506 -2.651 1.00 87.19 90 SER A C 1
ATOM 696 O O . SER A 1 90 ? 11.279 -6.046 -2.913 1.00 87.19 90 SER A O 1
ATOM 698 N N . GLY A 1 91 ? 12.628 -7.817 -2.674 1.00 84.44 91 GLY A N 1
ATOM 699 C CA . GLY A 1 91 ? 11.571 -8.827 -2.824 1.00 84.44 91 GLY A CA 1
ATOM 700 C C . GLY A 1 91 ? 10.894 -9.213 -1.505 1.00 84.44 91 GLY A C 1
ATOM 701 O O . GLY A 1 91 ? 10.042 -10.090 -1.498 1.00 84.44 91 GLY A O 1
ATOM 702 N N . VAL A 1 92 ? 11.297 -8.598 -0.389 1.00 88.25 92 VAL A N 1
ATOM 703 C CA . VAL A 1 92 ? 10.744 -8.846 0.950 1.00 88.25 92 VAL A CA 1
ATOM 704 C C . VAL A 1 92 ? 10.311 -7.530 1.606 1.00 88.25 92 VAL A C 1
ATOM 706 O O . VAL A 1 92 ? 10.966 -6.503 1.371 1.00 88.25 92 VAL A O 1
ATOM 709 N N . PRO A 1 93 ? 9.243 -7.529 2.428 1.00 92.12 93 PRO A N 1
ATOM 710 C CA . PRO A 1 93 ? 8.835 -6.350 3.182 1.00 92.12 93 PRO A CA 1
ATOM 711 C C . PRO A 1 93 ? 9.936 -5.861 4.124 1.00 92.12 93 PRO A C 1
ATOM 713 O O . PRO A 1 93 ? 10.651 -6.654 4.733 1.00 92.12 93 PRO A O 1
ATOM 716 N N . LEU A 1 94 ? 10.033 -4.541 4.267 1.00 90.50 94 LEU A N 1
ATOM 717 C CA . LEU A 1 94 ? 10.871 -3.879 5.263 1.00 90.50 94 LEU A CA 1
ATOM 718 C C . LEU A 1 94 ? 10.275 -4.002 6.668 1.00 90.50 94 LEU A C 1
ATOM 720 O O . LEU A 1 94 ? 11.012 -4.182 7.631 1.00 90.50 94 LEU A O 1
ATOM 724 N N . LEU A 1 95 ? 8.949 -3.880 6.779 1.00 91.00 95 LEU A N 1
ATOM 725 C CA . LEU A 1 95 ? 8.208 -4.010 8.032 1.00 91.00 95 LEU A CA 1
ATOM 726 C C . LEU A 1 95 ? 6.899 -4.760 7.794 1.00 91.00 95 LEU A C 1
ATOM 728 O O . LEU A 1 95 ? 6.273 -4.609 6.743 1.00 91.00 95 LEU A O 1
ATOM 732 N N . LYS A 1 96 ? 6.483 -5.523 8.806 1.00 92.69 96 LYS A N 1
ATOM 733 C CA . LYS A 1 96 ? 5.181 -6.189 8.906 1.00 92.69 96 LYS A CA 1
ATOM 734 C C . LYS A 1 96 ? 4.632 -5.945 10.308 1.00 92.69 96 LYS A C 1
ATOM 736 O O . LYS A 1 96 ? 5.348 -6.179 11.279 1.00 92.69 96 LYS A O 1
ATOM 741 N N . TRP A 1 97 ? 3.386 -5.503 10.413 1.00 92.44 97 TRP A N 1
ATOM 742 C CA . TRP A 1 97 ? 2.697 -5.347 11.696 1.00 92.44 97 TRP A CA 1
ATOM 743 C C . TRP A 1 97 ? 1.205 -5.629 11.546 1.00 92.44 97 TRP A C 1
ATOM 745 O O . TRP A 1 97 ? 0.677 -5.597 10.436 1.00 92.44 97 TRP A O 1
ATOM 755 N N . GLN A 1 98 ? 0.551 -5.957 12.657 1.00 92.00 98 GLN A N 1
ATOM 756 C CA . GLN A 1 98 ? -0.869 -6.302 12.687 1.00 92.00 98 GLN A CA 1
ATOM 757 C C . GLN A 1 98 ? -1.752 -5.059 12.835 1.00 92.00 98 GLN A C 1
ATOM 759 O O . GLN A 1 98 ? -1.315 -4.043 13.376 1.00 92.00 98 GLN A O 1
ATOM 764 N N . HIS A 1 99 ? -2.989 -5.166 12.358 1.00 91.38 99 HIS A N 1
ATOM 765 C CA . HIS A 1 99 ? -4.064 -4.203 12.585 1.00 91.38 99 HIS A CA 1
ATOM 766 C C . HIS A 1 99 ? -5.373 -4.957 12.850 1.00 91.38 99 HIS A C 1
ATOM 768 O O . HIS A 1 99 ? -5.531 -6.098 12.415 1.00 91.38 99 HIS A O 1
ATOM 774 N N . ASP A 1 100 ? -6.349 -4.289 13.466 1.00 91.44 100 ASP A N 1
ATOM 775 C CA . ASP A 1 100 ? -7.628 -4.918 13.844 1.00 91.44 100 ASP A CA 1
ATOM 776 C C . ASP A 1 100 ? -8.829 -4.409 13.035 1.00 91.44 100 ASP A C 1
ATOM 778 O O . ASP A 1 100 ? -9.972 -4.753 13.326 1.00 91.44 100 ASP A O 1
ATOM 782 N N . VAL A 1 101 ? -8.592 -3.586 12.007 1.00 90.19 101 VAL A N 1
ATOM 783 C CA . VAL A 1 101 ? -9.661 -3.065 11.138 1.00 90.19 101 VAL A CA 1
ATOM 784 C C . VAL A 1 101 ? -10.392 -4.206 10.422 1.00 90.19 101 VAL A C 1
ATOM 786 O O . VAL A 1 101 ? -9.792 -4.941 9.636 1.00 90.19 101 VAL A O 1
ATOM 789 N N . GLU A 1 102 ? -11.704 -4.326 10.639 1.00 90.69 102 GLU A N 1
ATOM 790 C CA . GLU A 1 102 ? -12.534 -5.334 9.974 1.00 90.69 102 GLU A CA 1
ATOM 791 C C . GLU A 1 102 ? -12.800 -4.953 8.506 1.00 90.69 102 GLU A C 1
ATOM 793 O O . GLU A 1 102 ? -13.371 -3.902 8.213 1.00 90.69 102 GLU A O 1
ATOM 798 N N . LYS A 1 103 ? -12.449 -5.845 7.567 1.00 89.75 103 LYS A N 1
ATOM 799 C CA . LYS A 1 103 ? -12.619 -5.647 6.110 1.00 89.75 103 LYS A CA 1
ATOM 800 C C . LYS A 1 103 ? -12.004 -4.322 5.619 1.00 89.75 103 LYS A C 1
ATOM 802 O O . LYS A 1 103 ? -12.725 -3.488 5.068 1.00 89.75 103 LYS A O 1
ATOM 807 N N . PRO A 1 104 ? -10.687 -4.117 5.788 1.00 92.69 104 PRO A N 1
ATOM 808 C CA . PRO A 1 104 ? -10.063 -2.883 5.343 1.00 92.69 104 PRO A CA 1
ATOM 809 C C . PRO A 1 104 ? -10.189 -2.762 3.822 1.00 92.69 104 PRO A C 1
ATOM 811 O O . PRO A 1 104 ? -10.014 -3.730 3.080 1.00 92.69 104 PRO A O 1
ATOM 814 N N . CYS A 1 105 ? -10.537 -1.566 3.366 1.00 89.75 105 CYS A N 1
ATOM 815 C CA . CYS A 1 105 ? -10.765 -1.262 1.951 1.00 89.75 105 CYS A CA 1
ATOM 816 C C . CYS A 1 105 ? -10.221 0.112 1.547 1.00 89.75 105 CYS A C 1
ATOM 818 O O . CYS A 1 105 ? -10.374 0.531 0.403 1.00 89.75 105 CYS A O 1
ATOM 820 N N . PHE A 1 106 ? -9.614 0.825 2.492 1.00 89.38 106 PHE A N 1
ATOM 821 C CA . PHE A 1 106 ? -9.013 2.128 2.291 1.00 89.38 106 PHE A CA 1
ATOM 822 C C . PHE A 1 106 ? -7.663 2.171 2.998 1.00 89.38 106 PHE A C 1
ATOM 824 O O . PHE A 1 106 ? -7.520 1.671 4.117 1.00 89.38 106 PHE A O 1
ATOM 831 N N . MET A 1 107 ? -6.680 2.777 2.342 1.00 94.00 107 MET A N 1
ATOM 832 C CA . MET A 1 107 ? -5.380 3.047 2.928 1.00 94.00 107 MET A CA 1
ATOM 833 C C . MET A 1 107 ? -4.799 4.306 2.305 1.00 94.00 107 MET A C 1
ATOM 835 O O . MET A 1 107 ? -4.827 4.449 1.084 1.00 94.00 107 MET A O 1
ATOM 839 N N . ASP A 1 108 ? -4.247 5.175 3.140 1.00 92.19 108 ASP A N 1
ATOM 840 C CA . ASP A 1 108 ? -3.539 6.368 2.690 1.00 92.19 108 ASP A CA 1
ATOM 841 C C . ASP A 1 108 ? -2.350 6.668 3.605 1.00 92.19 108 ASP A C 1
ATOM 843 O O . ASP A 1 108 ? -2.292 6.211 4.753 1.00 92.19 108 ASP A O 1
ATOM 847 N N . VAL A 1 109 ? -1.374 7.395 3.071 1.00 91.88 109 VAL A N 1
ATOM 848 C CA . VAL A 1 109 ? -0.081 7.635 3.710 1.00 91.88 109 VAL A CA 1
ATOM 849 C C . VAL A 1 109 ? 0.236 9.119 3.681 1.00 91.88 109 VAL A C 1
ATOM 851 O O . VAL A 1 109 ? 0.266 9.745 2.627 1.00 91.88 109 VAL A O 1
ATOM 854 N N . TYR A 1 110 ? 0.563 9.663 4.846 1.00 87.56 110 TYR A N 1
ATOM 855 C CA . TYR A 1 110 ? 0.876 11.072 5.032 1.00 87.56 110 TYR A CA 1
ATOM 856 C C . TYR A 1 110 ? 2.280 11.231 5.601 1.00 87.56 110 TYR A C 1
ATOM 858 O O . TYR A 1 110 ? 2.684 10.498 6.509 1.00 87.56 110 TYR A O 1
ATOM 866 N N . SER A 1 111 ? 3.026 12.228 5.124 1.00 84.38 111 SER A N 1
ATOM 867 C CA . SER A 1 111 ? 4.175 12.700 5.892 1.00 84.38 111 SER A CA 1
ATOM 868 C C . SER A 1 111 ? 3.669 13.360 7.172 1.00 84.38 111 SER A C 1
ATOM 870 O O . SER A 1 111 ? 2.691 14.109 7.146 1.00 84.38 111 SER A O 1
ATOM 872 N N . LEU A 1 112 ? 4.345 13.145 8.303 1.00 79.75 112 LEU A N 1
ATOM 873 C CA . LEU A 1 112 ? 3.986 13.867 9.529 1.00 79.75 112 LEU A CA 1
ATOM 874 C C . LEU A 1 112 ? 4.156 15.386 9.370 1.00 79.75 112 LEU A C 1
ATOM 876 O O . LEU A 1 112 ? 3.416 16.152 9.987 1.00 79.75 112 LEU A O 1
ATOM 880 N N . SER A 1 113 ? 5.072 15.825 8.504 1.00 78.00 113 SER A N 1
ATOM 881 C CA . SER A 1 113 ? 5.228 17.242 8.168 1.00 78.00 113 SER A CA 1
ATOM 882 C C . SER A 1 113 ? 4.001 17.811 7.449 1.00 78.00 113 SER A C 1
ATOM 884 O O . SER A 1 113 ? 3.621 18.945 7.731 1.00 78.00 113 SER A O 1
ATOM 886 N N . ASP A 1 114 ? 3.341 17.025 6.588 1.00 78.81 114 ASP A N 1
ATOM 887 C CA . ASP A 1 114 ? 2.120 17.448 5.878 1.00 78.81 114 ASP A CA 1
ATOM 888 C C . ASP A 1 114 ? 0.945 17.627 6.849 1.00 78.81 114 ASP A C 1
ATOM 890 O O . ASP A 1 114 ? 0.072 18.467 6.641 1.00 78.81 114 ASP A O 1
ATOM 894 N N . LEU A 1 115 ? 0.960 16.878 7.956 1.00 76.44 115 LEU A N 1
ATOM 895 C CA . LEU A 1 115 ? 0.002 17.001 9.056 1.00 76.44 115 LEU A CA 1
ATOM 896 C C . LEU A 1 115 ? 0.369 18.116 10.058 1.00 76.44 115 LEU A C 1
ATOM 898 O O . LEU A 1 115 ? -0.320 18.297 11.060 1.00 76.44 115 LEU A O 1
ATOM 902 N N . GLY A 1 116 ? 1.441 18.875 9.804 1.00 72.31 116 GLY A N 1
ATOM 903 C CA . GLY A 1 116 ? 1.865 20.005 10.633 1.00 72.31 116 GLY A CA 1
ATOM 904 C C . GLY A 1 116 ? 2.705 19.631 11.857 1.00 72.31 116 GLY A C 1
ATOM 905 O O . GLY A 1 116 ? 2.958 20.489 12.706 1.00 72.31 116 GLY A O 1
ATOM 906 N N . PHE A 1 117 ? 3.168 18.382 11.969 1.00 71.19 117 PHE A N 1
ATOM 907 C CA . PHE A 1 117 ? 4.050 17.982 13.062 1.00 71.19 117 PHE A CA 1
ATOM 908 C C . PHE A 1 117 ? 5.494 18.400 12.778 1.00 71.19 117 PHE A C 1
ATOM 910 O O . PHE A 1 117 ? 6.074 18.070 11.742 1.00 71.19 117 PHE A O 1
ATOM 917 N N . GLN A 1 118 ? 6.101 19.099 13.740 1.00 64.50 118 GLN A N 1
ATOM 918 C CA . GLN A 1 118 ? 7.532 19.391 13.720 1.00 64.50 118 GLN A CA 1
ATOM 919 C C . GLN A 1 118 ? 8.302 18.138 14.138 1.00 64.50 118 GLN A C 1
ATOM 921 O O . GLN A 1 118 ? 8.501 17.878 15.324 1.00 64.50 118 GLN A O 1
ATOM 926 N N . THR A 1 119 ? 8.712 17.339 13.158 1.00 62.41 119 THR A N 1
ATOM 927 C CA . THR A 1 119 ? 9.633 16.221 13.364 1.00 62.41 119 THR A CA 1
ATOM 928 C C . THR A 1 119 ? 11.032 16.643 12.924 1.00 62.41 119 THR A C 1
ATOM 930 O O . THR A 1 119 ? 11.206 17.263 11.878 1.00 62.41 119 THR A O 1
ATOM 933 N N . ASN A 1 120 ? 12.056 16.294 13.708 1.00 55.53 120 ASN A N 1
ATOM 934 C CA . ASN A 1 120 ? 13.454 16.474 13.287 1.00 55.53 120 ASN A CA 1
ATOM 935 C C . ASN A 1 120 ? 13.832 15.532 12.129 1.00 55.53 120 ASN A C 1
ATOM 937 O O . ASN A 1 120 ? 14.863 15.718 11.487 1.00 55.53 120 ASN A O 1
ATOM 941 N N . GLU A 1 121 ? 12.997 14.526 11.860 1.00 60.78 121 GLU A N 1
ATOM 942 C CA . GLU A 1 121 ? 13.232 13.501 10.856 1.00 60.78 121 GLU A CA 1
ATOM 943 C C . GLU A 1 121 ? 12.219 13.633 9.718 1.00 60.78 121 GLU A C 1
ATOM 945 O O . GLU A 1 121 ? 11.016 13.435 9.899 1.00 60.78 121 GLU A O 1
ATOM 950 N N . LEU A 1 122 ? 12.731 13.956 8.528 1.00 60.25 122 LEU A N 1
ATOM 951 C CA . LEU A 1 122 ? 11.977 14.085 7.272 1.00 60.25 122 LEU A CA 1
ATOM 952 C C . LEU A 1 122 ? 11.436 12.740 6.749 1.00 60.25 122 LEU A C 1
ATOM 954 O O . LEU A 1 122 ? 10.769 12.691 5.719 1.00 60.25 122 LEU A O 1
ATOM 958 N N . THR A 1 123 ? 11.771 11.637 7.415 1.00 67.56 123 THR A N 1
ATOM 959 C CA . THR A 1 123 ? 11.476 10.267 6.979 1.00 67.56 123 THR A CA 1
ATOM 960 C C . THR A 1 123 ? 10.326 9.622 7.737 1.00 67.56 123 THR A C 1
ATOM 962 O O . THR A 1 123 ? 10.000 8.468 7.463 1.00 67.56 123 THR A O 1
ATOM 965 N N . THR A 1 124 ? 9.719 10.333 8.687 1.00 81.38 124 THR A N 1
ATOM 966 C CA . THR A 1 124 ? 8.620 9.796 9.487 1.00 81.38 124 THR A CA 1
ATOM 967 C C . THR A 1 124 ? 7.293 10.006 8.778 1.00 81.38 124 THR A C 1
ATOM 969 O O . THR A 1 124 ? 6.933 11.117 8.384 1.00 81.38 124 THR A O 1
ATOM 972 N N . SER A 1 125 ? 6.555 8.920 8.609 1.00 87.12 125 SER A N 1
ATOM 973 C CA . SER A 1 125 ? 5.270 8.908 7.922 1.00 87.12 125 SER A CA 1
ATOM 974 C C . SER A 1 125 ? 4.215 8.237 8.787 1.00 87.12 125 SER A C 1
ATOM 976 O O . SER A 1 125 ? 4.512 7.510 9.734 1.00 87.12 125 SER A O 1
ATOM 978 N N . CYS A 1 126 ? 2.971 8.515 8.450 1.00 89.44 126 CYS A N 1
ATOM 979 C CA . CYS A 1 126 ? 1.785 8.007 9.096 1.00 89.44 126 CYS A CA 1
ATOM 980 C C . CYS A 1 126 ? 0.945 7.293 8.042 1.00 89.44 126 CYS A C 1
ATOM 982 O O . CYS A 1 126 ? 0.761 7.820 6.949 1.00 89.44 126 CYS A O 1
ATOM 984 N N . VAL A 1 127 ? 0.452 6.103 8.352 1.00 92.56 127 VAL A N 1
ATOM 985 C CA . VAL A 1 127 ? -0.499 5.376 7.515 1.00 92.56 127 VAL A CA 1
ATOM 986 C C . VAL A 1 127 ? -1.822 5.269 8.247 1.00 92.56 127 VAL A C 1
ATOM 988 O O . VAL A 1 127 ? -1.867 4.919 9.427 1.00 92.56 127 VAL A O 1
ATOM 991 N N . VAL A 1 128 ? -2.894 5.558 7.521 1.00 92.62 128 VAL A N 1
ATOM 992 C CA . VAL A 1 128 ? -4.266 5.336 7.961 1.00 92.62 128 VAL A CA 1
ATOM 993 C C . VAL A 1 128 ? -4.805 4.164 7.161 1.00 92.62 128 VAL A C 1
ATOM 995 O O . VAL A 1 128 ? -4.823 4.214 5.933 1.00 92.62 128 VAL A O 1
ATOM 998 N N . VAL A 1 129 ? -5.242 3.113 7.848 1.00 93.94 129 VAL A N 1
ATOM 999 C CA . VAL A 1 129 ? -5.970 1.986 7.257 1.00 93.94 129 VAL A CA 1
ATOM 1000 C C . VAL A 1 129 ? -7.398 2.014 7.778 1.00 93.94 129 VAL A C 1
ATOM 1002 O O . VAL A 1 129 ? -7.624 2.227 8.968 1.00 93.94 129 VAL A O 1
ATOM 1005 N N . GLY A 1 130 ? -8.374 1.842 6.892 1.00 92.06 130 GLY A N 1
ATOM 1006 C CA . GLY A 1 130 ? -9.779 2.000 7.245 1.00 92.06 130 GLY A CA 1
ATOM 1007 C C . GLY A 1 130 ? -10.723 1.095 6.473 1.00 92.06 130 GLY A C 1
ATOM 1008 O O . GLY A 1 130 ? -10.380 0.504 5.444 1.00 92.06 130 GLY A O 1
ATOM 1009 N N . SER A 1 131 ? -11.938 1.006 7.000 1.00 87.62 131 SER A N 1
ATOM 1010 C CA . SER A 1 131 ? -13.035 0.227 6.451 1.00 87.62 131 SER A CA 1
ATOM 1011 C C . SER A 1 131 ? -14.283 1.089 6.331 1.00 87.62 131 SER A C 1
ATOM 1013 O O . SER A 1 131 ? -14.809 1.614 7.311 1.00 87.62 131 SER A O 1
ATOM 1015 N N . PHE A 1 132 ? -14.803 1.206 5.111 1.00 86.50 132 PHE A N 1
ATOM 1016 C CA . PHE A 1 132 ? -16.093 1.855 4.876 1.00 86.50 132 PHE A CA 1
ATOM 1017 C C . PHE A 1 132 ? -17.269 0.992 5.349 1.00 86.50 132 PHE A C 1
ATOM 1019 O O . PHE A 1 132 ? -18.381 1.496 5.467 1.00 86.50 132 PHE A O 1
ATOM 1026 N N . TRP A 1 133 ? -17.041 -0.300 5.622 1.00 85.75 133 TRP A N 1
ATOM 1027 C CA . TRP A 1 133 ? -18.091 -1.219 6.062 1.00 85.75 133 TRP A CA 1
ATOM 1028 C C . TRP A 1 133 ? -18.593 -0.893 7.469 1.00 85.75 133 TRP A C 1
ATOM 1030 O O . TRP A 1 133 ? -19.797 -0.922 7.717 1.00 85.75 133 TRP A O 1
ATOM 1040 N N . ASN A 1 134 ? -17.673 -0.590 8.383 1.00 84.44 134 ASN A N 1
ATOM 1041 C CA . ASN A 1 134 ? -17.974 -0.304 9.784 1.00 84.44 134 ASN A CA 1
ATOM 1042 C C . ASN A 1 134 ? -17.529 1.101 10.228 1.00 84.44 134 ASN A C 1
ATOM 1044 O O . ASN A 1 134 ? -17.704 1.446 11.392 1.00 84.44 134 ASN A O 1
ATOM 1048 N N . ALA A 1 135 ? -16.997 1.911 9.305 1.00 86.94 135 ALA A N 1
ATOM 1049 C CA . ALA A 1 135 ? -16.456 3.244 9.571 1.00 86.94 135 ALA A CA 1
ATOM 1050 C C . ALA A 1 135 ? -15.337 3.258 10.630 1.00 86.94 135 ALA A C 1
ATOM 1052 O O . ALA A 1 135 ? -15.128 4.267 11.304 1.00 86.94 135 ALA A O 1
ATOM 1053 N N . GLU A 1 136 ? -14.607 2.150 10.774 1.00 88.38 136 GLU A N 1
ATOM 1054 C CA . GLU A 1 136 ? -13.442 2.067 11.648 1.00 88.38 136 GLU A CA 1
ATOM 1055 C C . GLU A 1 136 ? -12.151 2.337 10.877 1.00 88.38 136 GLU A C 1
ATOM 1057 O O . GLU A 1 136 ? -12.002 1.998 9.698 1.00 88.38 136 GLU A O 1
ATOM 1062 N N . SER A 1 137 ? -11.188 2.929 11.575 1.00 89.75 137 SER A N 1
ATOM 1063 C CA . SER A 1 137 ? -9.846 3.167 11.060 1.00 89.75 137 SER A CA 1
ATOM 1064 C C . SER A 1 137 ? -8.813 3.043 12.167 1.00 89.75 137 SER A C 1
ATOM 1066 O O . SER A 1 137 ? -9.071 3.440 13.304 1.00 89.75 137 SER A O 1
ATOM 1068 N N . GLN A 1 138 ? -7.627 2.566 11.812 1.00 90.25 138 GLN A N 1
ATOM 1069 C CA . GLN A 1 138 ? -6.446 2.588 12.665 1.00 90.25 138 GLN A CA 1
ATOM 1070 C C . GLN A 1 138 ? -5.330 3.375 11.987 1.00 90.25 138 GLN A C 1
ATOM 1072 O O . GLN A 1 138 ? -5.195 3.376 10.761 1.00 90.25 138 GLN A O 1
ATOM 1077 N N . THR A 1 139 ? -4.523 4.035 12.810 1.00 90.12 139 THR A N 1
ATOM 1078 C CA . THR A 1 139 ? -3.466 4.932 12.359 1.00 90.12 139 THR A CA 1
ATOM 1079 C C . THR A 1 139 ? -2.148 4.532 13.001 1.00 90.12 139 THR A C 1
ATOM 1081 O O . THR A 1 139 ? -2.046 4.469 14.226 1.00 90.12 139 THR A O 1
ATOM 1084 N N . PHE A 1 140 ? -1.131 4.311 12.175 1.00 90.00 140 PHE A N 1
ATOM 1085 C CA . PHE A 1 140 ? 0.202 3.906 12.611 1.00 90.00 140 PHE A CA 1
ATOM 1086 C C . PHE A 1 140 ? 1.248 4.876 12.084 1.00 90.00 140 PHE A C 1
ATOM 1088 O O . PHE A 1 140 ? 1.197 5.288 10.927 1.00 90.00 140 PHE A O 1
ATOM 1095 N N . CYS A 1 141 ? 2.238 5.190 12.906 1.00 88.69 141 CYS A N 1
ATOM 1096 C CA . CYS A 1 141 ? 3.429 5.905 12.481 1.00 88.69 141 CYS A CA 1
ATOM 1097 C C . CYS A 1 141 ? 4.568 4.923 12.238 1.00 88.69 141 CYS A C 1
ATOM 1099 O O . CYS A 1 141 ? 4.699 3.914 12.930 1.00 88.69 141 CYS A O 1
ATOM 1101 N N . TYR A 1 142 ? 5.415 5.237 11.267 1.00 86.75 142 TYR A N 1
ATOM 1102 C CA . TYR A 1 142 ? 6.636 4.489 11.017 1.00 86.75 142 TYR A CA 1
ATOM 1103 C C . TYR A 1 142 ? 7.771 5.418 10.589 1.00 86.75 142 TYR A C 1
ATOM 1105 O O . TYR A 1 142 ? 7.562 6.477 9.987 1.00 86.75 142 TYR A O 1
ATOM 1113 N N . GLY A 1 143 ? 8.9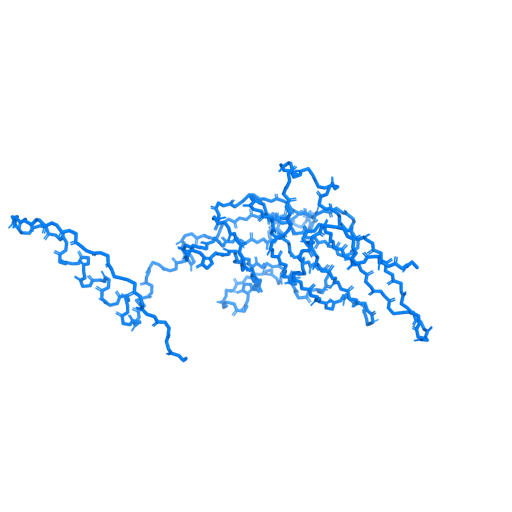94 5.005 10.901 1.00 83.81 143 GLY A N 1
ATOM 1114 C CA . GLY A 1 143 ? 10.197 5.788 10.654 1.00 83.81 143 GLY A CA 1
ATOM 1115 C C . GLY A 1 143 ? 11.431 5.166 11.311 1.00 83.81 143 GLY A C 1
ATOM 1116 O O . GLY A 1 143 ? 11.381 4.008 11.730 1.00 83.81 143 GLY A O 1
ATOM 1117 N N . PRO A 1 144 ? 12.553 5.894 11.361 1.00 79.38 144 PRO A N 1
ATOM 1118 C CA . PRO A 1 144 ? 13.787 5.431 11.993 1.00 79.38 144 PRO A CA 1
ATOM 1119 C C . PRO A 1 144 ? 13.613 5.174 13.498 1.00 79.38 144 PRO A C 1
ATOM 1121 O O . PRO A 1 144 ? 12.899 5.902 14.183 1.00 79.38 144 PRO A O 1
ATOM 1124 N N . SER A 1 145 ? 14.307 4.166 14.034 1.00 64.56 145 SER A N 1
ATOM 1125 C CA . SER A 1 145 ? 14.154 3.755 15.442 1.00 64.56 145 SER A CA 1
ATOM 1126 C C . SER A 1 145 ? 14.829 4.664 16.481 1.00 64.56 145 SER A C 1
ATOM 1128 O O . SER A 1 145 ? 14.651 4.437 17.677 1.00 64.56 145 SER A O 1
ATOM 1130 N N . SER A 1 146 ? 15.631 5.661 16.084 1.00 55.97 146 SER A N 1
ATOM 1131 C CA . SER A 1 146 ? 16.386 6.506 17.024 1.00 55.97 146 SER A CA 1
ATOM 1132 C C . SER A 1 146 ? 16.804 7.856 16.421 1.00 55.97 146 SER A C 1
ATOM 1134 O O . SER A 1 146 ? 17.605 7.864 15.485 1.00 55.97 146 SER A O 1
ATOM 1136 N N . PRO A 1 147 ? 16.392 8.986 17.031 1.00 49.34 147 PRO A N 1
ATOM 1137 C CA . PRO A 1 147 ? 16.936 10.310 16.728 1.00 49.34 147 PRO A CA 1
ATOM 1138 C C . PRO A 1 147 ? 18.222 10.659 17.508 1.00 49.34 147 PRO A C 1
ATOM 1140 O O . PRO A 1 147 ? 18.751 11.756 17.334 1.00 49.34 147 PRO A O 1
ATOM 1143 N N . SER A 1 148 ? 18.724 9.797 18.409 1.00 44.94 148 SER A N 1
ATOM 1144 C CA . SER A 1 148 ? 19.740 10.188 19.413 1.00 44.94 148 SER A CA 1
ATOM 1145 C C . SER A 1 148 ? 21.027 9.363 19.446 1.00 44.94 148 SER A C 1
ATOM 1147 O O . SER A 1 148 ? 21.921 9.677 20.233 1.00 44.94 148 SER A O 1
ATOM 1149 N N . VAL A 1 149 ? 21.190 8.361 18.580 1.00 40.19 149 VAL A N 1
ATOM 1150 C CA . VAL A 1 149 ? 22.462 7.632 18.466 1.00 40.19 149 VAL A CA 1
ATOM 1151 C C . VAL A 1 149 ? 22.881 7.583 17.008 1.00 40.19 149 VAL A C 1
ATOM 1153 O O . VAL A 1 149 ? 22.386 6.783 16.217 1.00 40.19 149 VAL A O 1
ATOM 1156 N N . ALA A 1 150 ? 23.823 8.460 16.669 1.00 41.19 150 ALA A N 1
ATOM 1157 C CA . ALA A 1 150 ? 24.581 8.416 15.433 1.00 41.19 150 ALA A CA 1
ATOM 1158 C C . ALA A 1 150 ? 25.400 7.115 15.379 1.00 41.19 150 ALA A C 1
ATOM 1160 O O . ALA A 1 150 ? 26.568 7.111 15.756 1.00 41.19 150 ALA A O 1
ATOM 1161 N N . ASN A 1 151 ? 24.770 6.005 14.981 1.00 39.28 151 ASN A N 1
ATOM 1162 C CA . ASN A 1 151 ? 25.460 4.904 14.303 1.00 39.28 151 ASN A CA 1
ATOM 1163 C C . ASN A 1 151 ? 24.549 3.846 13.663 1.00 39.28 151 ASN A C 1
ATOM 1165 O O . ASN A 1 151 ? 25.010 3.203 12.729 1.00 39.28 151 ASN A O 1
ATOM 1169 N N . ASP A 1 152 ? 23.273 3.716 14.052 1.00 42.59 152 ASP A N 1
ATOM 1170 C CA . ASP A 1 152 ? 22.383 2.679 13.493 1.00 42.59 152 ASP A CA 1
ATOM 1171 C C . ASP A 1 152 ? 21.158 3.283 12.785 1.00 42.59 152 ASP A C 1
ATOM 1173 O O . ASP A 1 152 ? 20.001 3.014 13.108 1.00 42.59 152 ASP A O 1
ATOM 1177 N N . SER A 1 153 ? 21.418 4.105 11.766 1.00 50.34 153 SER A N 1
ATOM 1178 C CA . SER A 1 153 ? 20.416 4.748 10.898 1.00 50.34 153 SER A CA 1
ATOM 1179 C C . SER A 1 153 ? 19.652 3.784 9.970 1.00 50.34 153 SER A C 1
ATOM 1181 O O . SER A 1 153 ? 18.949 4.223 9.060 1.00 50.34 153 SER A O 1
ATOM 1183 N N . SER A 1 154 ? 19.793 2.469 10.161 1.00 57.94 154 SER A N 1
ATOM 1184 C CA . SER A 1 154 ? 19.263 1.436 9.262 1.00 57.94 154 SER A CA 1
ATOM 1185 C C . SER A 1 154 ? 17.995 0.744 9.765 1.00 57.94 154 SER A C 1
ATOM 1187 O O . SER A 1 154 ? 17.338 0.059 8.981 1.00 57.94 154 SER A O 1
ATOM 1189 N N . SER A 1 155 ? 17.633 0.902 11.041 1.00 70.44 155 SER A N 1
ATOM 1190 C CA . SER A 1 155 ? 16.468 0.220 11.612 1.00 70.44 155 SER A CA 1
ATOM 1191 C C . SER A 1 155 ? 15.208 1.078 11.498 1.00 70.44 155 SER A C 1
ATOM 1193 O O . SER A 1 155 ? 15.167 2.214 11.973 1.00 70.44 155 SER A O 1
ATOM 1195 N N . LEU A 1 156 ? 14.171 0.521 10.873 1.00 80.75 156 LEU A N 1
ATOM 1196 C CA . LEU A 1 156 ? 12.827 1.093 10.847 1.00 80.75 156 LEU A CA 1
ATOM 1197 C C . LEU A 1 156 ? 12.000 0.493 11.986 1.00 80.75 156 LEU A C 1
ATOM 1199 O O . LEU A 1 156 ? 12.121 -0.699 12.270 1.00 80.75 156 LEU A O 1
ATOM 1203 N N . CYS A 1 157 ? 11.127 1.290 12.589 1.00 84.12 157 CYS A N 1
ATOM 1204 C CA . CYS A 1 157 ? 10.146 0.813 13.552 1.00 84.12 157 CYS A CA 1
ATOM 1205 C C . CYS A 1 157 ? 8.754 1.385 13.271 1.00 84.12 157 CYS A C 1
ATOM 1207 O O . CYS A 1 157 ? 8.582 2.311 12.473 1.00 84.12 157 CYS A O 1
ATOM 1209 N N . VAL A 1 158 ? 7.760 0.767 13.908 1.00 85.25 158 VAL A N 1
ATOM 1210 C CA . VAL A 1 158 ? 6.349 1.155 13.863 1.00 85.25 158 VAL A CA 1
ATOM 1211 C C . VAL A 1 158 ? 5.915 1.474 15.281 1.00 85.25 158 VAL A C 1
ATOM 1213 O O . VAL A 1 158 ? 6.277 0.762 16.218 1.00 85.25 158 VAL A O 1
ATOM 1216 N N . TRP A 1 159 ? 5.138 2.534 15.436 1.00 83.50 159 TRP A N 1
ATOM 1217 C CA . TRP A 1 159 ? 4.529 2.906 16.701 1.00 83.50 159 TRP A CA 1
ATOM 1218 C C . TRP A 1 159 ? 3.125 3.447 16.457 1.00 83.50 159 TRP A C 1
ATOM 1220 O O . TRP A 1 159 ? 2.844 4.073 15.435 1.00 83.50 159 TRP A O 1
ATOM 1230 N N . GLU A 1 160 ? 2.224 3.202 17.400 1.00 76.12 160 GLU A N 1
ATOM 1231 C CA . GLU A 1 160 ? 0.912 3.839 17.377 1.00 76.12 160 GLU A CA 1
ATOM 1232 C C . GLU A 1 160 ? 1.071 5.349 17.550 1.00 76.12 160 GLU A C 1
ATOM 1234 O O . GLU A 1 160 ? 1.985 5.826 18.235 1.00 76.12 160 GLU A O 1
ATOM 1239 N N . LEU A 1 161 ? 0.189 6.117 16.909 1.00 66.75 161 LEU A N 1
ATOM 1240 C CA . LEU A 1 161 ? 0.189 7.562 17.075 1.00 66.75 161 LEU A CA 1
ATOM 1241 C C . LEU A 1 161 ? -0.013 7.876 18.571 1.00 66.75 161 LEU A C 1
ATOM 1243 O O . LEU A 1 161 ? -0.998 7.406 19.146 1.00 66.75 161 LEU A O 1
ATOM 1247 N N . PRO A 1 162 ? 0.873 8.659 19.219 1.00 51.44 162 PRO A N 1
ATOM 1248 C CA . PRO A 1 162 ? 0.684 9.041 20.609 1.00 51.44 162 PRO A CA 1
ATOM 1249 C C . PRO A 1 162 ? -0.743 9.542 20.836 1.00 51.44 162 PRO A C 1
ATOM 1251 O O . PRO A 1 162 ? -1.195 10.441 20.125 1.00 51.44 162 PRO A O 1
ATOM 1254 N N . HIS A 1 163 ? -1.430 9.020 21.855 1.00 42.22 163 HIS A N 1
ATOM 1255 C CA . HIS A 1 163 ? -2.788 9.446 22.229 1.00 42.22 163 HIS A CA 1
ATOM 1256 C C . HIS A 1 163 ? -2.909 10.962 22.491 1.00 42.22 163 HIS A C 1
ATOM 1258 O O . HIS A 1 163 ? -4.012 11.478 22.578 1.00 42.22 163 HIS A O 1
ATOM 1264 N N . ASN A 1 164 ? -1.779 11.671 22.595 1.00 40.00 164 ASN A N 1
ATOM 1265 C CA . ASN A 1 164 ? -1.684 13.120 22.761 1.00 40.00 164 ASN A CA 1
ATOM 1266 C C . ASN A 1 164 ? -1.614 13.904 21.427 1.00 40.00 164 ASN A C 1
ATOM 1268 O O . ASN A 1 164 ? -1.765 15.123 21.444 1.00 40.00 164 ASN A O 1
ATOM 1272 N N . LEU A 1 165 ? -1.350 13.243 20.289 1.00 45.94 165 LEU A N 1
ATOM 1273 C CA . LEU A 1 165 ? -1.403 13.842 18.940 1.00 45.94 165 LEU A CA 1
ATOM 1274 C C . LEU A 1 165 ? -2.810 13.757 18.340 1.00 45.94 165 LEU A C 1
ATOM 1276 O O . LEU A 1 165 ? -3.197 14.618 17.553 1.00 45.94 165 LEU A O 1
ATOM 1280 N N . LEU A 1 166 ? -3.609 12.784 18.788 1.00 45.06 166 LEU A N 1
ATOM 1281 C CA . LEU A 1 166 ? -5.054 12.954 18.873 1.00 45.06 166 LEU A CA 1
ATOM 1282 C C . LEU A 1 166 ? -5.290 13.968 19.992 1.00 45.06 166 LEU A C 1
ATOM 1284 O O . LEU A 1 166 ? -5.497 13.592 21.140 1.00 45.06 166 LEU A O 1
ATOM 1288 N N . SER A 1 167 ? -5.162 15.263 19.692 1.00 34.41 167 SER A N 1
ATOM 1289 C CA . SER A 1 167 ? -5.518 16.310 20.653 1.00 34.41 167 SER A CA 1
ATOM 1290 C C . SER A 1 167 ? -6.849 15.913 21.307 1.00 34.41 167 SER A C 1
ATOM 1292 O O . SER A 1 167 ? -7.772 15.573 20.557 1.00 34.41 167 SER A O 1
ATOM 1294 N N . PRO A 1 168 ? -6.968 15.876 22.649 1.00 37.28 168 PRO A N 1
ATOM 1295 C CA . PRO A 1 168 ? -8.216 15.507 23.299 1.00 37.28 168 PRO A CA 1
ATOM 1296 C C . PRO A 1 168 ? -9.247 16.508 22.824 1.00 37.28 168 PRO A C 1
ATOM 1298 O O . PRO A 1 168 ? -9.180 17.651 23.256 1.00 37.28 168 PRO A O 1
ATOM 1301 N N . ALA A 1 169 ? -10.104 16.112 21.879 1.00 41.31 169 ALA A N 1
ATOM 1302 C CA . ALA A 1 169 ? -11.106 16.969 21.267 1.00 41.31 169 ALA A CA 1
ATOM 1303 C C . ALA A 1 169 ? -10.662 18.444 21.236 1.00 41.31 169 ALA A C 1
ATOM 1305 O O . ALA A 1 169 ? -11.164 19.274 21.998 1.00 41.31 169 ALA A O 1
ATOM 1306 N N . GLY A 1 170 ? -9.707 18.792 20.366 1.00 43.28 170 GLY A N 1
ATOM 1307 C CA . GLY A 1 170 ? -9.699 20.161 19.862 1.00 43.28 170 GLY A CA 1
ATOM 1308 C C . GLY A 1 170 ? -11.098 20.358 19.297 1.00 43.28 170 GLY A C 1
ATOM 1309 O O . GLY A 1 170 ? -11.410 19.702 18.310 1.00 43.28 170 GLY A O 1
ATOM 1310 N N . LYS A 1 171 ? -11.961 21.074 20.039 1.00 46.41 171 LYS A N 1
ATOM 1311 C CA . LYS A 1 171 ? -13.422 21.081 19.877 1.00 46.41 171 LYS A CA 1
ATOM 1312 C C . LYS A 1 171 ? -13.764 20.974 18.400 1.00 46.41 171 LYS A C 1
ATOM 1314 O O . LYS A 1 171 ? -13.588 21.950 17.672 1.00 46.41 171 LYS A O 1
ATOM 1319 N N . CYS A 1 172 ? -14.193 19.795 17.949 1.00 52.66 172 CYS A N 1
ATOM 1320 C CA . CYS A 1 172 ? -14.702 19.694 16.596 1.00 52.66 172 CYS A CA 1
ATOM 1321 C C . CYS A 1 172 ? -15.948 20.565 16.591 1.00 52.66 172 CYS A C 1
ATOM 1323 O O . CYS A 1 172 ? -16.940 20.247 17.239 1.00 52.66 172 CYS A O 1
ATOM 1325 N N . LEU A 1 173 ? -15.856 21.707 15.918 1.00 47.88 173 LEU A N 1
ATOM 1326 C CA . LEU A 1 173 ? -16.983 22.609 15.700 1.00 47.88 173 LEU A CA 1
ATOM 1327 C C . LEU A 1 173 ? -17.893 22.084 14.581 1.00 47.88 173 LEU A C 1
ATOM 1329 O O . LEU A 1 173 ? -18.823 22.769 14.165 1.00 47.88 173 LEU A O 1
ATOM 1333 N N . CYS A 1 174 ? -17.625 20.874 14.083 1.00 55.88 174 CYS A N 1
ATOM 1334 C CA . CYS A 1 174 ? -18.556 20.147 13.249 1.00 55.88 174 CYS A CA 1
ATOM 1335 C C . CYS A 1 174 ? -19.852 19.900 14.032 1.00 55.88 174 CYS A C 1
ATOM 1337 O O . CYS A 1 174 ? -19.820 19.552 15.218 1.00 55.88 174 CYS A O 1
ATOM 1339 N N . GLY A 1 175 ? -20.992 20.075 13.359 1.00 48.31 175 GLY A N 1
ATOM 1340 C CA . GLY A 1 175 ? -22.313 19.905 13.967 1.00 48.31 175 GLY A CA 1
ATOM 1341 C C . GLY A 1 175 ? -22.449 18.573 14.709 1.00 48.31 175 GLY A C 1
ATOM 1342 O O . GLY A 1 175 ? -22.966 18.547 15.820 1.00 48.31 175 GLY A O 1
ATOM 1343 N N . ASP A 1 176 ? -21.866 17.500 14.174 1.00 54.25 176 ASP A N 1
ATOM 1344 C CA . ASP A 1 176 ? -21.955 16.153 14.746 1.00 54.25 176 ASP A CA 1
ATOM 1345 C C . ASP A 1 176 ? -21.260 16.011 16.103 1.00 54.25 176 ASP A C 1
ATOM 1347 O O . ASP A 1 176 ? -21.755 15.315 16.990 1.00 54.25 176 ASP A O 1
ATOM 1351 N N . CYS A 1 177 ? -20.134 16.696 16.318 1.00 51.25 177 CYS A N 1
ATOM 1352 C CA . CYS A 1 177 ? -19.449 16.650 17.610 1.00 51.25 177 CYS A CA 1
ATOM 1353 C C . CYS A 1 177 ? -20.095 17.574 18.641 1.00 51.25 177 CYS A C 1
ATOM 1355 O O . CYS A 1 177 ? -20.138 17.214 19.817 1.00 51.25 177 CYS A O 1
ATOM 1357 N N . ALA A 1 178 ? -20.662 18.706 18.211 1.00 52.09 178 ALA A N 1
ATOM 1358 C CA . ALA A 1 178 ? -21.498 19.539 19.074 1.00 52.09 178 ALA A CA 1
ATOM 1359 C C . ALA A 1 178 ? -22.755 18.774 19.529 1.00 52.09 178 ALA A C 1
ATOM 1361 O O . ALA A 1 178 ? -23.112 18.807 20.705 1.00 52.09 178 ALA A O 1
ATOM 1362 N N . ILE A 1 179 ? -23.381 18.011 18.627 1.00 54.41 179 ILE A N 1
ATOM 1363 C CA . ILE A 1 179 ? -24.533 17.155 18.938 1.00 54.41 179 ILE A CA 1
ATOM 1364 C C . ILE A 1 179 ? -24.122 16.004 19.868 1.00 54.41 179 ILE A C 1
ATOM 1366 O O . ILE A 1 179 ? -24.824 15.726 20.839 1.00 54.41 179 ILE A O 1
ATOM 1370 N N . LYS A 1 180 ? -22.962 15.371 19.645 1.00 53.97 180 LYS A N 1
ATOM 1371 C CA . LYS A 1 180 ? -22.436 14.309 20.520 1.00 53.97 180 LYS A CA 1
ATOM 1372 C C . LYS A 1 180 ? -22.099 14.819 21.927 1.00 53.97 180 LYS A C 1
ATOM 1374 O O . LYS A 1 180 ? -22.361 14.107 22.893 1.00 53.97 180 LYS A O 1
ATOM 1379 N N . GLU A 1 181 ? -21.578 16.041 22.069 1.00 51.25 181 GLU A N 1
ATOM 1380 C CA . GLU A 1 181 ? -21.383 16.688 23.379 1.00 51.25 181 GLU A CA 1
ATOM 1381 C C . GLU A 1 181 ? -22.712 16.986 24.088 1.00 51.25 181 GLU A C 1
ATOM 1383 O O . GLU A 1 181 ? -22.816 16.774 25.298 1.00 51.25 181 GLU A O 1
ATOM 1388 N N . VAL A 1 182 ? -23.734 17.444 23.356 1.00 48.78 182 VAL A N 1
ATOM 1389 C CA . VAL A 1 182 ? -25.081 17.681 23.906 1.00 48.78 182 VAL A CA 1
ATOM 1390 C C . VAL A 1 182 ? -25.724 16.364 24.360 1.00 48.78 182 VAL A C 1
ATOM 1392 O O . VAL A 1 182 ? -26.192 16.279 25.492 1.00 48.78 182 VAL A O 1
ATOM 1395 N N . LEU A 1 183 ? -25.632 15.302 23.554 1.00 47.59 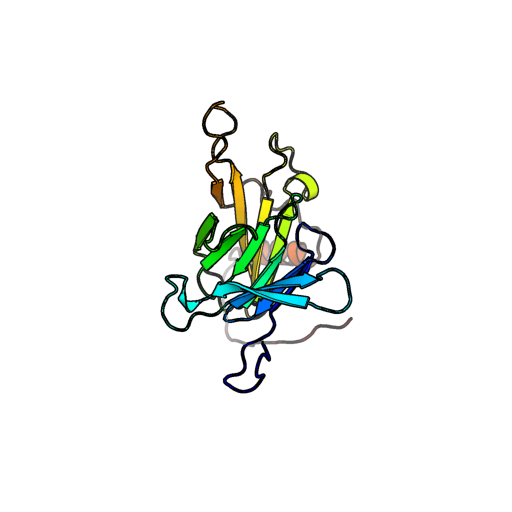183 LEU A N 1
ATOM 1396 C CA . LEU A 1 183 ? -26.126 13.959 23.894 1.00 47.59 183 LEU A CA 1
ATOM 1397 C C . LEU A 1 183 ? -25.397 13.343 25.099 1.00 47.59 183 LEU A C 1
ATOM 1399 O O . LEU A 1 183 ? -26.023 12.737 25.968 1.00 47.59 183 LEU A O 1
ATOM 1403 N N . MET A 1 184 ? -24.076 13.519 25.193 1.00 45.50 184 MET A N 1
ATOM 1404 C CA . MET A 1 184 ? -23.288 13.070 26.349 1.00 45.50 184 MET A CA 1
ATOM 1405 C C . MET A 1 184 ? -23.698 13.806 27.631 1.00 45.50 184 MET A C 1
ATOM 1407 O O . MET A 1 184 ? -23.752 13.193 28.697 1.00 45.50 184 MET A O 1
ATOM 1411 N N . ARG A 1 185 ? -24.041 15.099 27.542 1.00 43.50 185 ARG A N 1
ATOM 1412 C CA . ARG A 1 185 ? -24.537 15.885 28.684 1.00 43.50 185 ARG A CA 1
ATOM 1413 C C . ARG A 1 185 ? -25.950 15.499 29.118 1.00 43.50 185 ARG A C 1
ATOM 1415 O O . ARG A 1 185 ? -26.245 15.596 30.305 1.00 43.50 185 ARG A O 1
ATOM 1422 N N . GLU A 1 186 ? -26.785 15.020 28.201 1.00 41.75 186 GLU A N 1
ATOM 1423 C CA . GLU A 1 186 ? -28.131 14.511 28.508 1.00 41.75 186 GLU A CA 1
ATOM 1424 C C . GLU A 1 186 ? -28.138 13.066 29.043 1.00 41.75 186 GLU A C 1
ATOM 1426 O O . GLU A 1 186 ? -29.145 12.613 29.582 1.00 41.75 186 GLU A O 1
ATOM 1431 N N . SER A 1 187 ? -27.012 12.347 28.966 1.00 41.47 187 SER A N 1
ATOM 1432 C CA . SER A 1 187 ? -26.885 10.961 29.452 1.00 41.47 187 SER A CA 1
ATOM 1433 C C . SER A 1 187 ? -26.526 10.817 30.942 1.00 41.47 187 SER A C 1
ATOM 1435 O O . SER A 1 187 ? -26.424 9.697 31.450 1.00 41.47 187 SER A O 1
ATOM 1437 N N . LEU A 1 188 ? -26.378 11.926 31.679 1.00 42.84 188 LEU A N 1
ATOM 1438 C CA . LEU A 1 188 ? -26.324 11.885 33.143 1.00 42.84 188 LEU A CA 1
ATOM 1439 C C . LEU A 1 188 ? -27.748 11.684 33.695 1.00 42.84 188 LEU A C 1
ATOM 1441 O O . LEU A 1 188 ? -28.646 12.461 33.369 1.00 42.84 188 LEU A O 1
ATOM 1445 N N . PRO A 1 189 ? -27.994 10.660 34.528 1.00 34.97 189 PRO A N 1
ATOM 1446 C CA . PRO A 1 189 ? -29.350 10.253 34.855 1.00 34.97 189 PRO A CA 1
ATOM 1447 C C . PRO A 1 189 ? -30.014 11.268 35.793 1.00 34.97 189 PRO A C 1
ATOM 1449 O O . PRO A 1 189 ? -29.657 11.372 36.965 1.00 34.97 189 PRO A O 1
ATOM 1452 N N . SER A 1 190 ? -31.060 11.938 35.309 1.00 31.38 190 SER A N 1
ATOM 1453 C CA . SER A 1 190 ? -32.242 12.167 36.141 1.00 31.38 190 SER A CA 1
ATOM 1454 C C . SER A 1 190 ? -33.264 11.098 35.765 1.00 31.38 190 SER A C 1
ATOM 1456 O O . SER A 1 190 ? -33.436 10.757 34.598 1.00 31.38 190 SER A O 1
ATOM 1458 N N . GLY A 1 191 ? -33.784 10.426 36.785 1.00 31.39 191 GLY A N 1
ATOM 1459 C CA . GLY A 1 191 ? -34.315 9.082 36.656 1.00 31.39 191 GLY A CA 1
ATOM 1460 C C . GLY A 1 191 ? -35.486 8.895 35.689 1.00 31.39 191 GLY A C 1
ATOM 1461 O O . GLY A 1 191 ? -36.353 9.744 35.519 1.00 31.39 191 GLY A O 1
ATOM 1462 N N . SER A 1 192 ? -35.563 7.634 35.264 1.00 29.66 192 SER A N 1
ATOM 1463 C CA . SER A 1 192 ? -36.772 6.840 35.045 1.00 29.66 192 SER A CA 1
ATOM 1464 C C . SER A 1 192 ? -37.348 6.730 33.622 1.00 29.66 192 SER A C 1
ATOM 1466 O O . SER A 1 192 ? -37.791 7.685 33.004 1.00 29.66 192 SER A O 1
ATOM 1468 N N . ILE A 1 193 ? -37.441 5.450 33.227 1.00 31.52 193 ILE A N 1
ATOM 1469 C CA . ILE A 1 193 ? -38.526 4.802 32.476 1.00 31.52 193 ILE A CA 1
ATOM 1470 C C . ILE A 1 193 ? -38.538 4.974 30.946 1.00 31.52 193 ILE A C 1
ATOM 1472 O O . ILE A 1 193 ? -38.987 5.970 30.402 1.00 31.52 193 ILE A O 1
ATOM 1476 N N . GLY A 1 194 ? -38.266 3.851 30.264 1.00 28.16 194 GLY A N 1
ATOM 1477 C CA . GLY A 1 194 ? -39.241 3.330 29.300 1.00 28.16 194 GLY A CA 1
ATOM 1478 C C . GLY A 1 194 ? -38.829 3.203 27.828 1.00 28.16 194 GLY A C 1
ATOM 1479 O O . GLY A 1 194 ? -39.105 4.077 27.030 1.00 28.16 194 GLY A O 1
ATOM 1480 N N . ARG A 1 195 ? -38.413 1.979 27.470 1.00 28.36 195 ARG A N 1
ATOM 1481 C CA . ARG A 1 195 ? -38.901 1.180 26.320 1.00 28.36 195 ARG A CA 1
ATOM 1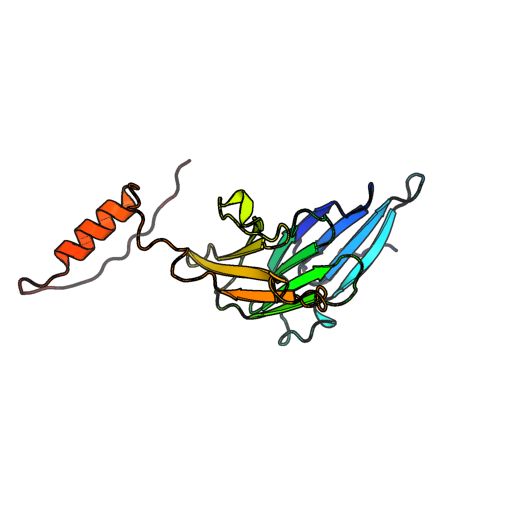482 C C . ARG A 1 195 ? -38.536 1.573 24.862 1.00 28.36 195 ARG A C 1
ATOM 1484 O O . ARG A 1 195 ? -39.054 2.516 24.297 1.00 28.36 195 ARG A O 1
ATOM 1491 N N . ARG A 1 196 ? -37.881 0.581 24.230 1.00 28.45 196 ARG A N 1
ATOM 1492 C CA . ARG A 1 196 ? -37.972 0.081 22.832 1.00 28.45 196 ARG A CA 1
ATOM 1493 C C . ARG A 1 196 ? -37.438 0.930 21.660 1.00 28.45 196 ARG A C 1
ATOM 1495 O O . ARG A 1 196 ? -38.048 1.902 21.259 1.00 28.45 196 ARG A O 1
ATOM 1502 N N . ARG A 1 197 ? -36.375 0.358 21.062 1.00 35.16 197 ARG A N 1
ATOM 1503 C CA . ARG A 1 197 ? -36.042 0.145 19.631 1.00 35.16 197 ARG A CA 1
ATOM 1504 C C . ARG A 1 197 ? -36.669 1.084 18.594 1.00 35.16 197 ARG A C 1
ATOM 1506 O O . ARG A 1 197 ? -37.876 1.034 18.431 1.00 35.16 197 ARG A O 1
ATOM 1513 N N . GLU A 1 198 ? -35.815 1.629 17.725 1.00 25.52 198 GLU A N 1
ATOM 1514 C CA . GLU A 1 198 ? -35.916 1.488 16.262 1.00 25.52 198 GLU A CA 1
ATOM 1515 C C . GLU A 1 198 ? -34.587 1.883 15.585 1.00 25.52 198 GLU A C 1
ATOM 1517 O O . GLU A 1 198 ? -33.901 2.799 16.028 1.00 25.52 198 GLU A O 1
ATOM 1522 N N . PHE A 1 199 ? -34.189 1.118 14.564 1.00 34.66 199 PHE A N 1
ATOM 1523 C CA . PHE A 1 199 ? -33.055 1.412 13.681 1.00 34.66 199 PHE A CA 1
ATOM 1524 C C . PHE A 1 199 ? -33.534 2.348 12.568 1.00 34.66 199 PHE A C 1
ATOM 1526 O O . PHE A 1 199 ? -34.592 2.081 12.002 1.00 34.66 199 PHE A O 1
ATOM 1533 N N . LEU A 1 200 ? -32.733 3.343 12.173 1.00 23.31 200 LEU A N 1
ATOM 1534 C CA . LEU A 1 200 ? -32.909 4.026 10.889 1.00 23.31 200 LEU A CA 1
ATOM 1535 C C . LEU A 1 200 ? -31.554 4.248 10.195 1.00 23.31 200 LEU A C 1
ATOM 1537 O O . LEU A 1 200 ? -30.645 4.850 10.758 1.00 23.31 200 LEU A O 1
ATOM 1541 N N . PHE A 1 201 ? -31.455 3.719 8.975 1.00 31.27 201 PHE A N 1
ATOM 1542 C CA . PHE A 1 201 ? -30.451 4.027 7.950 1.00 31.27 201 PHE A CA 1
ATOM 1543 C C . PHE A 1 201 ? -30.924 5.212 7.081 1.00 31.27 201 PHE A C 1
ATOM 1545 O O . PHE A 1 201 ? -32.123 5.490 7.081 1.00 31.27 201 PHE A O 1
ATOM 1552 N N . LEU A 1 202 ? -29.997 5.760 6.267 1.00 25.08 202 LEU A N 1
ATOM 1553 C CA . LEU A 1 202 ? -30.114 6.670 5.090 1.00 25.08 202 LEU A CA 1
ATOM 1554 C C . LEU A 1 202 ? -29.481 8.052 5.343 1.00 25.08 202 LEU A C 1
ATOM 1556 O O . LEU A 1 202 ? -29.641 8.598 6.424 1.00 25.08 202 LEU A O 1
ATOM 1560 N N . ALA A 1 203 ? -28.813 8.725 4.405 1.00 23.47 203 ALA A N 1
ATOM 1561 C CA . ALA A 1 203 ? -28.247 8.417 3.087 1.00 23.47 203 ALA A CA 1
ATOM 1562 C C . ALA A 1 203 ? -27.336 9.611 2.720 1.00 23.47 203 ALA A C 1
ATOM 1564 O O . ALA A 1 203 ? -27.595 10.733 3.149 1.00 23.47 203 ALA A O 1
ATOM 1565 N N . LEU A 1 204 ? -26.285 9.364 1.936 1.00 27.12 204 LEU A N 1
ATOM 1566 C CA . LEU A 1 204 ? -25.480 10.398 1.278 1.00 27.12 204 LEU A CA 1
ATOM 1567 C C . LEU A 1 204 ? -26.321 11.138 0.230 1.00 27.12 204 LEU A C 1
ATOM 1569 O O . LEU A 1 204 ? -26.944 10.477 -0.598 1.00 27.12 204 LEU A O 1
ATOM 1573 N N . GLU A 1 205 ? -26.238 12.469 0.194 1.00 25.16 205 GLU A N 1
ATOM 1574 C CA . GLU A 1 205 ? -26.476 13.246 -1.027 1.00 25.16 205 GLU A CA 1
ATOM 1575 C C . GLU A 1 205 ? -25.431 14.371 -1.176 1.00 25.16 205 GLU A C 1
ATOM 1577 O O . GLU A 1 205 ? -25.356 15.268 -0.339 1.00 25.16 205 GLU A O 1
ATOM 1582 N N . PHE A 1 206 ? -24.693 14.238 -2.291 1.00 35.38 206 PHE A N 1
ATOM 1583 C CA . PHE A 1 206 ? -23.762 15.117 -3.028 1.00 35.38 206 PHE A CA 1
ATOM 1584 C C . PHE A 1 206 ? -22.425 15.541 -2.405 1.00 35.38 206 PHE A C 1
ATOM 1586 O O . PHE A 1 206 ? -22.392 16.414 -1.515 1.00 35.38 206 PHE A O 1
#

Foldseek 3Di:
DDDDPDDDPWAWADKDAALDPQWIWTDTFFFIWIWHDDPDDDIDIDTLEGNVVDPDDPPKTWQHKEQEAPNRFWIWTDIQFKIFIPGSVHSHTLDIDTDDAHRWRDKYKAQVVNVVDDDPDRFKIKMWIHDPVVGDIFMKIKDAPDPPDPPCRPRMDIDGDPVVVVPPCPPPPPPVSVVVVVVVVVPPDPDDDDDDDDDDDDDDDD

InterPro domains:
  IPR038801 TATA box-binding protein-associated factor RNA polymerase I subunit C [PTHR15319] (8-187)